Protein 3W25 (pdb70)

Organism: Thermoanaerobacterium saccharolyticum (strain DSM 8691 / JW/SL-YS485) (NCBI:txid1094508)

Solvent-accessible surface area: 13196 Å² total; per-residue (Å²): 144,16,55,102,145,25,62,48,2,67,44,52,1,153,103,80,9,21,0,0,0,2,4,36,19,70,58,12,76,125,91,27,47,28,3,69,2,1,33,32,0,6,41,2,0,0,0,18,57,8,0,11,1,74,31,0,4,47,77,95,54,71,58,57,20,122,81,0,9,91,0,0,72,19,0,52,80,68,138,8,108,0,3,0,4,0,2,2,41,57,69,54,20,19,86,38,2,15,59,34,87,105,48,84,110,124,95,4,65,92,110,57,0,12,93,11,0,113,58,1,0,43,42,0,3,51,34,2,77,109,114,26,37,126,120,29,15,3,52,1,3,0,0,0,4,1,3,2,37,106,106,12,92,44,48,102,14,96,3,30,111,32,10,15,93,36,2,0,50,56,0,0,68,18,0,77,106,14,8,98,84,17,89,0,0,0,0,0,62,59,0,2,64,74,37,98,8,2,81,18,0,31,64,23,0,107,112,6,70,134,96,61,14,35,1,58,0,0,0,0,10,0,39,4,33,16,105,26,74,35,105,56,1,84,33,0,0,78,77,0,4,80,28,67,9,33,0,4,0,0,9,0,1,0,65,2,116,44,72,62,53,101,110,9,33,76,92,0,9,146,15,0,100,100,0,5,76,13,0,57,68,11,112,127,78,1,49,0,0,0,4,13,3,5,0,4,51,26,12,141,27,100,153,82,22,8,0,2,4,3,42,67,155,9,58,17,4,48,0,0,121,28,13,53

Nearest PDB structures (foldseek):
  3w26-assembly1_A  TM=1.003E+00  e=1.409E-66  Thermoanaerobacterium saccharolyticum JW/SL-YS485
  3w24-assembly1_A  TM=1.003E+00  e=3.511E-66  Thermoanaerobacterium saccharolyticum JW/SL-YS485
  3w29-assembly1_A  TM=1.003E+00  e=2.179E-65  Thermoanaerobacterium saccharolyticum JW/SL-YS485
  3wue-assembly1_A  TM=9.479E-01  e=5.536E-30  Streptomyces sp.
  3wug-assembly1_A  TM=9.469E-01  e=1.303E-29  Streptomyces sp.

Secondary structure (DSSP, 8-state):
---SSSPPHHHHTTTT--EEEEE-TTS--TT-HHHHHHHHH-SEEEESSTTSHHHH-SBTTB---HHHHHHHHHHHHTT-EEEEE-S--SSS--GGGGEETTEEEEEPPHHHHHHHHHHHHHHHHHHHHHHHGGG--EEEEEEEE--B-TTSSBP--HHHHHH-TTHHHHHHHHHHHH-TTSEEEEEESSTTS-SHHHHHHHHHHHHHHHTT----EEEE--EEETT--HHHHHHHHHHHHTTS-EEEEEEEEEE-TT--SHHHHHHHHHHHHHHHHHHHHTTTTEEEEEESSSSGGG-SSPSS---SSB-TTSPBPHHHHHH-

Radius of gyration: 19.36 Å; Cα contacts (8 Å, |Δi|>4): 645; chains: 1; bounding box: 46×51×49 Å

Foldseek 3Di:
DEDQPDAQAQVLQPVFAFEEAEDFLVQCDPPRVLNVLRLRHGQEYEHLQCQAQCNAQVDHPDGHCPSVVSVQVSNLVSNHAYAREALEELPSHHLVLQADVVHRVDGDAQVSSLVSSLVSLLCSLVVLCVVQNPSRRHQAHQLYEAQADPQLHGDPGSNCVRHNDCSVLSSQVSNCVNPVRHAYEHEYEPLLQQDNNLVSVLVVCLVSVVVVRRHAEYEYCAQEELPGDLVSNLVSLVSNCVSVHAYEHHAHWYWDVQDPDPVSLVSVLVVLLSNVVSSRVVSVRYHYYYHHGSECCPHPDDPDGGIDQAYPVRYGTSNSVSND

Sequence (324 aa):
TIQNDIPDLYSVFKDYFPIGVAVDPSRLNDADPHAQLTAKHFNMLVAENAMKPESLQPTEGNFTFDNADKIVDYAIAHNMKMRGHTLLWHNQVPDWFFQDPSDPSKPASRDLLLQRLRTHITTVLDHFKTKYGSQNPIIGWDVVNAVLDDNGNLRNSKWLQIIGPDYIEKAFEYAHEADPSMKLFINDYNIENNGVKTQAMYDLVKKLKNEGVPINGIGMQMHISINSNIDNIKASIEKLASLGVEIQVTELDMNMNGDVSNDALLKQARLYKQLFDLFKAEKQYITAVVFWGVSDDVSWLSKPNAPLLFDSKLQAKPAYWAIV

B-factor: mean 15.37, std 9.52, range [4.38, 52.14]

InterPro domains:
  IPR001000 Glycoside hydrolase family 10 domain [PF00331] (359-673)
  IPR001000 Glycoside hydrolase family 10 domain [PR00134] (430-442)
  IPR001000 Glycoside hydrolase family 10 domain [PR00134] (486-497)
  IPR001000 Glycoside hydrolase family 10 domain [PR00134] (530-541)
  IPR001000 Glycoside hydrolase family 10 domain [PR00134] (559-571)
  IPR001000 Glycoside hydrolase family 10 domain [PS51760] (351-674)
  IPR001000 Glycoside hydrolase family 10 domain [SM00633] (399-675)
  IPR001119 S-layer homology domain [PF00395] (1252-1293)
  IPR001119 S-layer homology domain [PF00395] (1312-1352)
  IPR001119 S-layer homology domain [PF00395] (1375-1419)
  IPR001119 S-layer homology domain [PS51272] (1248-1311)
  IPR001119 S-layer homology domain [PS51272] (1312-1370)
  IPR001119 S-layer homology domain [PS51272] (1373-1432)
  IPR003305 Carbohydrate-binding, CenC-like [PF02018] (38-175)
  IPR003305 Carbohydrate-binding, CenC-like [PF02018] (194-328)
  IPR008979 Galactose-binding-like domain superfamily [SSF49785] (36-190)
  IPR008979 Galactose-binding-like domain superfamily [SSF49785] (195-341)
  IPR010502 Carbohydrate-binding domain, family 9 [PF06452] (693-853)
  IPR010502 Carbohydrate-binding domain, family 9 [PF06452] (868-1043)
  IPR017853 Glycoside hydrolase superfamily [SSF51445] (353-674)

Structure (mmCIF, N/CA/C/O backbone):
data_3W25
#
_entry.id   3W25
#
_cell.length_a   77.112
_cell.length_b   118.607
_cell.length_c   45.362
_cell.angle_alpha   90.00
_cell.angle_beta   90.00
_cell.angle_gamma   90.00
#
_symmetry.space_group_name_H-M   'P 21 21 2'
#
loop_
_entity.id
_entity.type
_entity.pdbx_description
1 polymer 'Glycoside hydrolase family 10'
2 branched beta-D-xylopyranose-(1-4)-beta-D-xylopyranose
3 water water
#
loop_
_atom_site.group_PDB
_atom_site.id
_atom_site.type_symbol
_atom_site.label_atom_id
_atom_site.label_alt_id
_atom_site.label_comp_id
_atom_site.label_asym_id
_atom_site.label_entity_id
_atom_site.label_seq_id
_atom_site.pdbx_PDB_ins_code
_atom_site.Cartn_x
_atom_site.Cartn_y
_atom_site.Cartn_z
_atom_site.occupancy
_atom_site.B_iso_or_equiv
_atom_site.auth_seq_id
_atom_site.auth_comp_id
_atom_site.auth_asym_id
_atom_site.auth_atom_id
_atom_site.pdbx_PDB_model_num
ATOM 1 N N . THR A 1 1 ? -10.038 7.358 -6.298 1.00 28.25 1 THR A N 1
ATOM 2 C CA . THR A 1 1 ? -8.809 6.964 -7.054 1.00 27.76 1 THR A CA 1
ATOM 3 C C . THR A 1 1 ? -8.850 7.527 -8.476 1.00 25.74 1 THR A C 1
ATOM 4 O O . THR A 1 1 ? -9.916 7.571 -9.134 1.00 28.04 1 THR A O 1
ATOM 8 N N . ILE A 1 2 ? -7.691 7.833 -9.009 1.00 22.59 2 ILE A N 1
ATOM 9 C CA . ILE A 1 2 ? -7.706 8.447 -10.307 1.00 20.50 2 ILE A CA 1
ATOM 10 C C . ILE A 1 2 ? -7.573 7.520 -11.498 1.00 19.38 2 ILE A C 1
ATOM 11 O O . ILE A 1 2 ? -7.173 6.336 -11.332 1.00 20.23 2 ILE A O 1
ATOM 16 N N . GLN A 1 3 ? -7.887 8.037 -12.673 1.00 17.60 3 GLN A N 1
ATOM 17 C CA . GLN A 1 3 ? -7.713 7.295 -13.934 1.00 17.69 3 GLN A CA 1
ATOM 18 C C . GLN A 1 3 ? -6.291 7.496 -14.381 1.00 19.13 3 GLN A C 1
ATOM 19 O O . GLN A 1 3 ? -5.888 8.535 -14.861 1.00 19.01 3 GLN A O 1
ATOM 25 N N . ASN A 1 4 ? -5.493 6.437 -14.271 1.00 20.00 4 ASN A N 1
ATOM 26 C CA . ASN A 1 4 ? -4.094 6.562 -14.607 1.00 22.78 4 ASN A CA 1
ATOM 27 C C . ASN A 1 4 ? -3.713 6.494 -16.059 1.00 23.22 4 ASN A C 1
ATOM 28 O O . ASN A 1 4 ? -2.659 6.998 -16.423 1.00 23.13 4 ASN A O 1
ATOM 33 N N . ASP A 1 5 ? -4.554 5.911 -16.893 1.00 24.30 5 ASP A N 1
ATOM 34 C CA . ASP A 1 5 ? -4.171 5.741 -18.264 1.00 25.39 5 ASP A CA 1
ATOM 35 C C . ASP A 1 5 ? -4.759 6.687 -19.284 1.00 24.68 5 ASP A C 1
ATOM 36 O O . ASP A 1 5 ? -4.388 6.580 -20.464 1.00 25.70 5 ASP A O 1
ATOM 41 N N . ILE A 1 6 ? -5.623 7.635 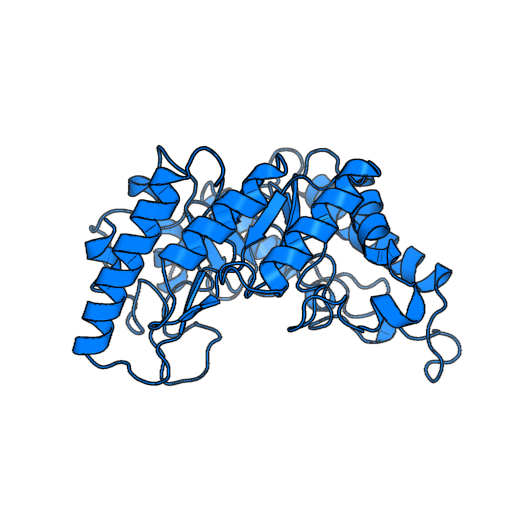-18.862 1.00 21.05 6 ILE A N 1
ATOM 42 C CA . ILE A 1 6 ? -6.149 8.632 -19.795 1.00 18.49 6 ILE A CA 1
ATOM 43 C C . ILE A 1 6 ? -5.019 9.649 -20.108 1.00 15.41 6 ILE A C 1
ATOM 44 O O . ILE A 1 6 ? -4.031 9.698 -19.365 1.00 18.04 6 ILE A O 1
ATOM 49 N N . PRO A 1 7 ? -5.124 10.390 -21.181 1.00 15.19 7 PRO A N 1
ATOM 50 C CA . PRO A 1 7 ? -4.081 11.352 -21.510 1.00 15.34 7 PRO A CA 1
ATOM 51 C C . PRO A 1 7 ? -3.744 12.402 -20.404 1.00 15.94 7 PRO A C 1
ATOM 52 O O . PRO A 1 7 ? -4.636 12.911 -19.695 1.00 15.39 7 PRO A O 1
ATOM 56 N N . ASP A 1 8 ? -2.481 12.730 -20.307 1.00 14.33 8 ASP A N 1
ATOM 57 C CA . ASP A 1 8 ? -2.027 13.803 -19.362 1.00 13.80 8 ASP A CA 1
ATOM 58 C C . ASP A 1 8 ? -2.480 15.090 -19.998 1.00 13.25 8 ASP A C 1
ATOM 59 O O . ASP A 1 8 ? -2.146 15.453 -21.104 1.00 14.03 8 ASP A O 1
ATOM 64 N N . LEU A 1 9 ? -3.313 15.832 -19.231 1.00 12.71 9 LEU A N 1
ATOM 65 C CA . LEU A 1 9 ? -3.887 17.019 -19.842 1.00 12.73 9 LEU A CA 1
ATOM 66 C C . LEU A 1 9 ? -2.914 17.957 -20.471 1.00 11.97 9 LEU A C 1
ATOM 67 O O . LEU A 1 9 ? -3.134 18.402 -21.570 1.00 11.62 9 LEU A O 1
ATOM 72 N N . TYR A 1 10 ? -1.857 18.321 -19.734 1.00 12.04 10 TYR A N 1
ATOM 73 C CA . TYR A 1 10 ? -0.944 19.318 -20.294 1.00 12.49 10 TYR A CA 1
ATOM 74 C C . TYR A 1 10 ? -0.278 18.921 -21.613 1.00 12.87 10 TYR A C 1
ATOM 75 O O . TYR A 1 10 ? 0.052 19.768 -22.432 1.00 12.94 10 TYR A O 1
ATOM 84 N N . SER A 1 11 ? -0.117 17.585 -21.753 1.00 14.61 11 SER A N 1
ATOM 85 C CA . SER A 1 11 ? 0.549 17.053 -22.973 1.00 15.16 11 SER A CA 1
ATOM 86 C C . SER A 1 11 ? -0.212 17.370 -24.237 1.00 14.95 11 SER A C 1
ATOM 87 O O . SER A 1 11 ? 0.393 17.551 -25.305 1.00 16.92 11 SER A O 1
ATOM 90 N N . VAL A 1 12 ? -1.509 17.540 -24.150 1.00 14.60 12 VAL A N 1
ATOM 91 C CA . VAL A 1 12 ? -2.371 17.872 -25.288 1.00 16.35 12 VAL A CA 1
ATOM 92 C C . VAL A 1 12 ? -2.052 19.278 -25.773 1.00 15.61 12 VAL A C 1
ATOM 93 O O . VAL A 1 12 ? -2.234 19.653 -26.916 1.00 15.53 12 VAL A O 1
ATOM 97 N N . PHE A 1 13 ? -1.498 20.105 -24.874 1.00 13.58 13 PHE A N 1
ATOM 98 C CA . PHE A 1 13 ? -1.213 21.490 -25.195 1.00 12.99 13 PHE A CA 1
ATOM 99 C C . PHE A 1 13 ? 0.237 21.852 -25.251 1.00 14.41 13 PHE A C 1
ATOM 100 O O . PHE A 1 13 ? 0.628 22.987 -25.263 1.00 14.47 13 PHE A O 1
ATOM 108 N N . LYS A 1 14 ? 1.075 20.842 -25.400 1.00 14.58 14 LYS A N 1
ATOM 109 C CA . LYS A 1 14 ? 2.497 21.081 -25.473 1.00 17.41 14 LYS A CA 1
ATOM 110 C C . LYS A 1 14 ? 2.939 22.059 -26.574 1.00 16.94 14 LYS A C 1
ATOM 111 O O . LYS A 1 14 ? 3.929 22.824 -26.336 1.00 19.91 14 LYS A O 1
ATOM 117 N N . ASP A 1 15 ? 2.243 22.107 -27.707 1.00 17.29 15 ASP A N 1
ATOM 118 C CA . ASP A 1 15 ? 2.652 23.059 -28.727 1.00 19.14 15 ASP A CA 1
ATOM 119 C C . ASP A 1 15 ? 1.978 24.412 -28.605 1.00 17.44 15 ASP A C 1
ATOM 120 O O . ASP A 1 15 ? 2.028 25.246 -29.480 1.00 18.32 15 ASP A O 1
ATOM 125 N N . TYR A 1 16 ? 1.343 24.647 -27.446 1.00 15.22 16 TYR A N 1
ATOM 126 C CA . TYR A 1 16 ? 0.640 25.895 -27.231 1.00 14.18 16 TYR A CA 1
ATOM 127 C C . TYR A 1 16 ? 1.102 26.638 -25.975 1.00 13.55 16 TYR A C 1
ATOM 128 O O . TYR A 1 16 ? 1.610 27.750 -26.076 1.00 13.25 16 TYR A O 1
ATOM 137 N N . PHE A 1 17 ? 0.958 26.014 -24.827 1.00 11.34 17 PHE A N 1
ATOM 138 C CA . PHE A 1 17 ? 1.327 26.660 -23.571 1.00 11.21 17 PHE A CA 1
ATOM 139 C C . PHE A 1 17 ? 1.254 25.693 -22.452 1.00 10.25 17 PHE A C 1
ATOM 140 O O . PHE A 1 17 ? 0.568 24.656 -22.565 1.00 11.35 17 PHE A O 1
ATOM 148 N N . PRO A 1 18 ? 1.933 25.936 -21.330 1.00 10.37 18 PRO A N 1
ATOM 149 C CA . PRO A 1 18 ? 1.817 25.060 -20.163 1.00 10.66 18 PRO A CA 1
ATOM 150 C C . PRO A 1 18 ? 0.374 25.146 -19.574 1.00 9.60 18 PRO A C 1
ATOM 151 O O . PRO A 1 18 ? -0.346 26.160 -19.746 1.00 10.08 18 PRO A O 1
ATOM 155 N N . ILE A 1 19 ? -0.001 24.042 -18.959 1.00 9.30 19 ILE A N 1
ATOM 156 C CA . ILE A 1 19 ? -1.331 23.948 -18.292 1.00 9.25 19 ILE A CA 1
ATOM 157 C C . ILE A 1 19 ? -1.028 23.678 -16.834 1.00 9.48 19 ILE A C 1
ATOM 158 O O . ILE A 1 19 ? -0.399 22.735 -16.427 1.00 10.45 19 ILE A O 1
ATOM 163 N N . GLY A 1 20 ? -1.498 24.629 -15.995 1.00 8.35 20 GLY A N 1
ATOM 164 C CA . GLY A 1 20 ? -1.223 24.595 -14.573 1.00 8.29 20 GLY A CA 1
ATOM 165 C C . GLY A 1 20 ? -2.424 24.466 -13.663 1.00 7.48 20 GLY A C 1
ATOM 166 O O . GLY A 1 20 ? -3.581 24.490 -14.132 1.00 7.93 20 GLY A O 1
ATOM 167 N N . VAL A 1 21 ? -2.170 24.354 -12.390 1.00 8.00 21 VAL A N 1
ATOM 168 C CA . VAL A 1 21 ? -3.251 24.194 -11.410 1.00 7.84 21 VAL A CA 1
ATOM 169 C C . VAL A 1 21 ? -2.788 24.851 -10.093 1.00 7.53 21 VAL A C 1
ATOM 170 O O . VAL A 1 21 ? -1.626 24.798 -9.687 1.00 8.17 21 VAL A O 1
ATOM 174 N N . ALA A 1 22 ? -3.794 25.405 -9.393 1.00 8.10 22 ALA A N 1
ATOM 175 C CA . ALA A 1 22 ? -3.622 25.969 -8.038 1.00 7.37 22 ALA A CA 1
ATOM 176 C C . ALA A 1 22 ? -3.776 24.919 -7.034 1.00 7.95 22 ALA A C 1
ATOM 177 O O . ALA A 1 22 ? -4.765 24.137 -7.081 1.00 9.30 22 ALA A O 1
ATOM 179 N N . VAL A 1 23 ? -2.844 24.814 -6.080 1.00 7.64 23 VAL A N 1
ATOM 180 C CA . VAL A 1 23 ? -2.868 23.745 -5.078 1.00 8.44 23 VAL A CA 1
ATOM 181 C C . VAL A 1 23 ? -2.743 24.235 -3.653 1.00 8.48 23 VAL A C 1
ATOM 182 O O . VAL A 1 23 ? -2.280 25.368 -3.355 1.00 9.08 23 VAL A O 1
ATOM 186 N N . ASP A 1 24 ? -3.101 23.321 -2.749 1.00 8.91 24 ASP A N 1
ATOM 187 C CA . ASP A 1 24 ? -3.073 23.485 -1.288 1.00 9.32 24 ASP A CA 1
ATOM 188 C C . ASP A 1 24 ? -1.874 22.623 -0.834 1.00 10.26 24 ASP A C 1
ATOM 189 O O . ASP A 1 24 ? -1.706 21.456 -1.310 1.00 11.73 24 ASP A O 1
ATOM 194 N N . PRO A 1 25 ? -1.015 23.125 0.067 1.00 10.82 25 PRO A N 1
ATOM 195 C CA . PRO A 1 25 ? 0.153 22.368 0.530 1.00 12.13 25 PRO A CA 1
ATOM 196 C C . PRO A 1 25 ? -0.184 21.074 1.208 1.00 12.82 25 PRO A C 1
ATOM 197 O O . PRO A 1 25 ? 0.688 20.249 1.339 1.00 15.44 25 PRO A O 1
ATOM 201 N N . SER A 1 26 ? -1.392 20.886 1.665 1.00 13.04 26 SER A N 1
ATOM 202 C CA . SER A 1 26 ? -1.769 19.620 2.355 1.00 14.20 26 SER A CA 1
ATOM 203 C C . SER A 1 26 ? -2.183 18.536 1.346 1.00 14.93 26 SER A C 1
ATOM 204 O O . SER A 1 26 ? -2.526 17.421 1.789 1.00 16.00 26 SER A O 1
ATOM 207 N N . ARG A 1 27 ? -2.135 18.799 0.041 1.00 12.33 27 ARG A N 1
ATOM 208 C CA . ARG A 1 27 ? -2.565 17.852 -0.985 1.00 12.50 27 ARG A CA 1
ATOM 209 C C . ARG A 1 27 ? -1.448 17.512 -1.910 1.00 13.02 27 ARG A C 1
ATOM 210 O O . ARG A 1 27 ? -1.579 17.417 -3.127 1.00 13.26 27 ARG A O 1
ATOM 218 N N . LEU A 1 28 ? -0.265 17.303 -1.336 1.00 14.83 28 LEU A N 1
ATOM 219 C CA . LEU A 1 28 ? 0.948 17.017 -2.122 1.00 16.53 28 LEU A CA 1
ATOM 220 C C . LEU A 1 28 ? 1.667 15.690 -1.827 1.00 17.88 28 LEU A C 1
ATOM 221 O O . LEU A 1 28 ? 2.682 15.408 -2.442 1.00 18.49 28 LEU A O 1
ATOM 226 N N . ASN A 1 29 ? 1.139 14.925 -0.911 1.00 19.51 29 ASN A N 1
ATOM 227 C CA . ASN A 1 29 ? 1.710 13.626 -0.504 1.00 22.27 29 ASN A CA 1
ATOM 228 C C . ASN A 1 29 ? 1.551 12.651 -1.668 1.00 23.10 29 ASN A C 1
ATOM 229 O O . ASN A 1 29 ? 0.499 12.584 -2.266 1.00 21.15 29 ASN A O 1
ATOM 234 N N . ASP A 1 30 ? 2.560 11.793 -1.895 1.00 25.74 30 ASP A N 1
ATOM 235 C CA . ASP A 1 30 ? 2.499 10.816 -3.000 1.00 27.28 30 ASP A CA 1
ATOM 236 C C . ASP A 1 30 ? 1.314 9.885 -3.031 1.00 25.72 30 ASP A C 1
ATOM 237 O O . ASP A 1 30 ? 0.859 9.508 -4.124 1.00 26.16 30 ASP A O 1
ATOM 242 N N . ALA A 1 31 ? 0.806 9.552 -1.860 1.00 25.41 31 ALA A N 1
ATOM 243 C CA . ALA A 1 31 ? -0.316 8.641 -1.733 1.00 25.57 31 ALA A CA 1
ATOM 244 C C . ALA A 1 31 ? -1.664 9.348 -1.829 1.00 24.93 31 ALA A C 1
ATOM 245 O O . ALA A 1 31 ? -2.741 8.733 -1.833 1.00 26.23 31 ALA A O 1
ATOM 247 N N . ASP A 1 32 ? -1.620 10.653 -1.886 1.00 21.36 32 ASP A N 1
ATOM 248 C CA . ASP A 1 32 ? -2.889 11.412 -1.911 1.00 19.60 32 ASP A CA 1
ATOM 249 C C . ASP A 1 32 ? -3.403 11.483 -3.379 1.00 17.06 32 ASP A C 1
ATOM 250 O O . ASP A 1 32 ? -2.679 11.899 -4.217 1.00 17.94 32 ASP A O 1
ATOM 255 N N . PRO A 1 33 ? -4.635 11.011 -3.680 1.00 18.50 33 PRO A N 1
ATOM 256 C CA . PRO A 1 33 ? -5.126 11.059 -5.049 1.00 17.96 33 PRO A CA 1
ATOM 257 C C . PRO A 1 33 ? -5.152 12.488 -5.645 1.00 14.91 33 PRO A C 1
ATOM 258 O O . PRO A 1 33 ? -5.023 12.638 -6.835 1.00 14.68 33 PRO A O 1
ATOM 262 N N . HIS A 1 34 ? -5.315 13.519 -4.811 1.00 14.18 34 HIS A N 1
ATOM 263 C CA . HIS A 1 34 ? -5.295 14.896 -5.370 1.00 13.25 34 HIS A CA 1
ATOM 264 C C . HIS A 1 34 ? -3.901 15.222 -5.883 1.00 11.67 34 HIS A C 1
ATOM 265 O O . HIS A 1 34 ? -3.771 15.819 -6.948 1.00 12.02 34 HIS A O 1
ATOM 272 N N . ALA A 1 35 ? -2.862 14.760 -5.164 1.00 12.12 35 ALA A N 1
ATOM 273 C CA . ALA A 1 35 ? -1.500 14.956 -5.606 1.00 13.36 35 ALA A CA 1
ATOM 274 C C . ALA A 1 35 ? -1.244 14.148 -6.879 1.00 12.97 35 ALA A C 1
ATOM 275 O O . ALA A 1 35 ? -0.549 14.563 -7.789 1.00 14.04 35 ALA A O 1
ATOM 277 N N . GLN A 1 36 ? -1.816 12.948 -6.945 1.00 13.56 36 GLN A N 1
ATOM 278 C CA . GLN A 1 36 ? -1.606 12.136 -8.142 1.00 13.98 36 GLN A CA 1
ATOM 279 C C . GLN A 1 36 ? -2.220 12.811 -9.363 1.00 12.89 36 GLN A C 1
ATOM 280 O O . GLN A 1 36 ? -1.639 12.818 -10.425 1.00 13.27 36 GLN A O 1
ATOM 286 N N . LEU A 1 37 ? -3.415 13.400 -9.196 1.00 13.88 37 LEU A N 1
ATOM 287 C CA . LEU A 1 37 ? -4.012 14.117 -10.284 1.00 13.01 37 LEU A CA 1
ATOM 288 C C . LEU A 1 37 ? -3.143 15.309 -10.728 1.00 11.73 37 LEU A C 1
ATOM 289 O O . 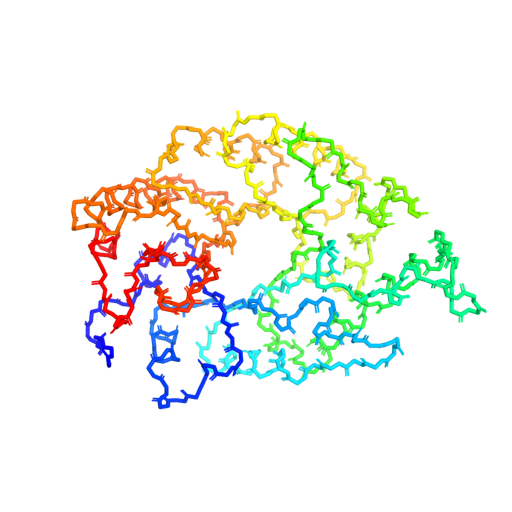LEU A 1 37 ? -2.995 15.612 -11.867 1.00 11.98 37 LEU A O 1
ATOM 294 N N . THR A 1 38 ? -2.610 15.984 -9.702 1.00 12.38 38 THR A N 1
ATOM 295 C CA . THR A 1 38 ? -1.772 17.174 -9.942 1.00 12.08 38 THR A CA 1
ATOM 296 C C . THR A 1 38 ? -0.551 16.857 -10.802 1.00 11.52 38 THR A C 1
ATOM 297 O O . THR A 1 38 ? -0.286 17.486 -11.788 1.00 12.50 38 THR A O 1
ATOM 301 N N . ALA A 1 39 ? 0.173 15.822 -10.379 1.00 12.06 39 ALA A N 1
ATOM 302 C CA . ALA A 1 39 ? 1.407 15.439 -11.085 1.00 12.46 39 ALA A CA 1
ATOM 303 C C . ALA A 1 39 ? 1.157 14.838 -12.452 1.00 12.36 39 ALA A C 1
ATOM 304 O O . ALA A 1 39 ? 1.920 15.044 -13.382 1.00 13.25 39 ALA A O 1
ATOM 306 N N . LYS A 1 40 ? -0.025 14.204 -12.592 1.00 13.05 40 LYS A N 1
ATOM 307 C CA . LYS A 1 40 ? -0.323 13.594 -13.885 1.00 12.98 40 LYS A CA 1
ATOM 308 C C . LYS A 1 40 ? -0.687 14.580 -14.962 1.00 12.72 40 LYS A C 1
ATOM 309 O O . LYS A 1 40 ? -0.191 14.552 -16.088 1.00 13.62 40 LYS A O 1
ATOM 315 N N . HIS A 1 41 ? -1.554 15.551 -14.592 1.00 11.47 41 HIS A N 1
ATOM 316 C CA . HIS A 1 41 ? -2.121 16.419 -15.590 1.00 11.41 41 HIS A CA 1
ATOM 317 C C . HIS A 1 41 ? -1.562 17.791 -15.852 1.00 10.12 41 HIS A C 1
ATOM 318 O O . HIS A 1 41 ? -1.876 18.388 -16.859 1.00 10.73 41 HIS A O 1
ATOM 325 N N . PHE A 1 42 ? -0.665 18.220 -14.948 1.00 10.32 42 PHE A N 1
ATOM 326 C CA . PHE A 1 42 ? -0.220 19.613 -14.998 1.00 10.28 42 PHE A CA 1
ATOM 327 C C . PHE A 1 42 ? 1.276 19.745 -15.066 1.00 9.78 42 PHE A C 1
ATOM 328 O O . PHE A 1 42 ? 1.957 18.991 -14.372 1.00 12.07 42 PHE A O 1
ATOM 336 N N . ASN A 1 43 ? 1.743 20.706 -15.831 1.00 9.96 43 ASN A N 1
ATOM 337 C CA . ASN A 1 43 ? 3.197 21.011 -15.866 1.00 9.69 43 ASN A CA 1
ATOM 338 C C . ASN A 1 43 ? 3.516 22.405 -15.348 1.00 11.08 43 ASN A C 1
ATOM 339 O O . ASN A 1 43 ? 4.611 22.932 -15.515 1.00 11.08 43 ASN A O 1
ATOM 344 N N . MET A 1 44 ? 2.561 22.968 -14.587 1.00 10.78 44 MET A N 1
ATOM 345 C CA . MET A 1 44 ? 2.709 24.317 -13.932 1.00 9.63 44 MET A CA 1
ATOM 346 C C . MET A 1 44 ? 1.862 24.279 -12.661 1.00 9.63 44 MET A C 1
ATOM 347 O O . MET A 1 44 ? 0.775 23.646 -12.632 1.00 9.36 44 MET A O 1
ATOM 352 N N . LEU A 1 45 ? 2.363 24.913 -11.595 1.00 9.69 45 LEU A N 1
ATOM 353 C CA . LEU A 1 45 ? 1.691 24.939 -10.319 1.00 9.93 45 LEU A CA 1
ATOM 354 C C . LEU A 1 45 ? 1.636 26.381 -9.804 1.00 8.90 45 LEU A C 1
ATOM 355 O O . LEU A 1 45 ? 2.482 27.212 -10.093 1.00 9.50 45 LEU A O 1
ATOM 360 N N . VAL A 1 46 ? 0.590 26.636 -9.047 1.00 8.75 46 VAL A N 1
ATOM 361 C CA . VAL A 1 46 ? 0.425 27.961 -8.340 1.00 7.94 46 VAL A CA 1
ATOM 362 C C . VAL A 1 46 ? -0.051 27.657 -6.954 1.00 7.83 46 VAL A C 1
ATOM 363 O O . VAL A 1 46 ? -0.750 26.663 -6.724 1.00 8.63 46 VAL A O 1
ATOM 367 N N . ALA A 1 47 ? 0.377 28.452 -5.963 1.00 7.53 47 ALA A N 1
ATOM 368 C CA . ALA A 1 47 ? -0.169 28.283 -4.628 1.00 7.31 47 ALA A CA 1
ATOM 369 C C . ALA A 1 47 ? -1.512 28.995 -4.586 1.00 7.22 47 ALA A C 1
ATOM 370 O O . ALA A 1 47 ? -1.637 30.186 -4.827 1.00 8.07 47 ALA A O 1
ATOM 372 N N . GLU A 1 48 ? -2.564 28.246 -4.225 1.00 6.95 48 GLU A N 1
ATOM 373 C CA . GLU A 1 48 ? -3.885 28.843 -4.103 1.00 6.89 48 GLU A CA 1
ATOM 374 C C . GLU A 1 48 ? -3.893 29.900 -3.001 1.00 7.05 48 GLU A C 1
ATOM 375 O O . GLU A 1 48 ? -4.602 30.907 -3.145 1.00 7.63 48 GLU A O 1
ATOM 381 N N . ASN A 1 49 ? -3.161 29.659 -1.919 1.00 6.53 49 ASN A N 1
ATOM 382 C CA . ASN A 1 49 ? -3.130 30.575 -0.777 1.00 6.33 49 ASN A CA 1
ATOM 383 C C . ASN A 1 49 ? -1.785 30.762 -0.124 1.00 7.07 49 ASN A C 1
ATOM 384 O O . ASN A 1 49 ? -1.572 31.800 0.491 1.00 7.08 49 ASN A O 1
ATOM 389 N N . ALA A 1 50 ? -0.835 29.829 -0.271 1.00 7.17 50 ALA A N 1
ATOM 390 C CA . ALA A 1 50 ? 0.362 29.867 0.548 1.00 6.66 50 ALA A CA 1
ATOM 391 C C . ALA A 1 50 ? 1.371 30.959 0.188 1.00 6.62 50 ALA A C 1
ATOM 392 O O . ALA A 1 50 ? 2.352 31.061 0.945 1.00 7.85 50 ALA A O 1
ATOM 394 N N . MET A 1 51 ? 1.192 31.689 -0.888 1.00 6.38 51 MET A N 1
ATOM 395 C CA . MET A 1 51 ? 2.103 32.779 -1.204 1.00 6.60 51 MET A CA 1
ATOM 396 C C . MET A 1 51 ? 1.402 34.158 -1.103 1.00 6.26 51 MET A C 1
ATOM 397 O O . MET A 1 51 ? 2.014 35.166 -1.543 1.00 7.06 51 MET A O 1
ATOM 402 N N . LYS A 1 52 ? 0.190 34.210 -0.564 1.00 5.92 52 LYS A N 1
ATOM 403 C CA . LYS A 1 52 ? -0.467 35.473 -0.306 1.00 6.05 52 LYS A CA 1
ATOM 404 C C . LYS A 1 52 ? 0.248 36.228 0.832 1.00 6.78 52 LYS A C 1
ATOM 405 O O . LYS A 1 52 ? 0.921 35.620 1.664 1.00 7.08 52 LYS A O 1
ATOM 411 N N . PRO A 1 53 ? -0.012 37.517 0.975 1.00 6.27 53 PRO A N 1
ATOM 412 C CA . PRO A 1 53 ? 0.759 38.267 2.006 1.00 7.19 53 PRO A CA 1
ATOM 413 C C . PRO A 1 53 ? 0.555 37.750 3.389 1.00 7.27 53 PRO A C 1
ATOM 414 O O . PRO A 1 53 ? 1.546 37.632 4.128 1.00 7.91 53 PRO A O 1
ATOM 418 N N . GLU A 1 54 ? -0.668 37.417 3.825 1.00 7.17 54 GLU A N 1
ATOM 419 C CA . GLU A 1 54 ? -0.892 36.924 5.188 1.00 8.71 54 GLU A CA 1
ATOM 420 C C . GLU A 1 54 ? -0.217 35.583 5.378 1.00 8.07 54 GLU A C 1
ATOM 421 O O . GLU A 1 54 ? 0.144 35.218 6.538 1.00 9.47 54 GLU A O 1
ATOM 427 N N . SER A 1 55 ? -0.063 34.826 4.310 1.00 7.36 55 SER A N 1
ATOM 428 C CA . SER A 1 55 ? 0.551 33.467 4.402 1.00 7.07 55 SER A CA 1
ATOM 429 C C . SER A 1 55 ? 2.043 33.535 4.442 1.00 7.69 55 SER A C 1
ATOM 430 O O . SER A 1 55 ? 2.681 32.560 4.833 1.00 9.62 55 SER A O 1
ATOM 433 N N . LEU A 1 56 ? 2.643 34.668 4.068 1.00 7.13 56 LEU A N 1
ATOM 434 C CA . LEU A 1 56 ? 4.100 34.817 4.054 1.00 7.02 56 LEU A CA 1
ATOM 435 C C . LEU A 1 56 ? 4.603 35.724 5.152 1.00 7.47 56 LEU A C 1
ATOM 436 O O . LEU A 1 56 ? 5.784 35.549 5.587 1.00 7.95 56 LEU A O 1
ATOM 441 N N . GLN A 1 57 ? 3.868 36.732 5.600 1.00 7.74 57 GLN A N 1
ATOM 442 C CA . GLN A 1 57 ? 4.386 37.638 6.674 1.00 7.23 57 GLN A CA 1
ATOM 443 C C . GLN A 1 57 ? 3.214 37.978 7.573 1.00 7.20 57 GLN A C 1
ATOM 444 O O . GLN A 1 57 ? 2.711 39.134 7.596 1.00 7.28 57 GLN A O 1
ATOM 450 N N . PRO A 1 58 ? 2.771 37.040 8.397 1.00 7.11 58 PRO A N 1
ATOM 451 C CA . PRO A 1 58 ? 1.609 37.267 9.235 1.00 8.09 58 PRO A CA 1
ATOM 452 C C . PRO A 1 58 ? 1.727 38.366 10.219 1.00 8.36 58 PRO A C 1
ATOM 453 O O . PRO A 1 58 ? 0.743 39.055 10.538 1.00 8.76 58 PRO A O 1
ATOM 457 N N . THR A 1 59 ? 2.934 38.577 10.783 1.00 7.33 59 THR A N 1
ATOM 458 C CA . THR A 1 59 ? 3.194 39.723 11.677 1.00 8.07 59 THR A CA 1
ATOM 459 C C . THR A 1 59 ? 4.483 40.320 11.152 1.00 7.35 59 THR A C 1
ATOM 460 O O . THR A 1 59 ? 5.281 39.627 10.455 1.00 7.81 59 THR A O 1
ATOM 464 N N . GLU A 1 60 ? 4.769 41.582 11.458 1.00 8.18 60 GLU A N 1
ATOM 465 C CA . GLU A 1 60 ? 5.864 42.265 10.783 1.00 8.04 60 GLU A CA 1
ATOM 466 C C . GLU A 1 60 ? 7.228 41.673 11.107 1.00 7.98 60 GLU A C 1
ATOM 467 O O . GLU A 1 60 ? 7.646 41.589 12.291 1.00 8.72 60 GLU A O 1
ATOM 473 N N . GLY A 1 61 ? 7.943 41.299 10.053 1.00 7.73 61 GLY A N 1
ATOM 474 C CA . GLY A 1 61 ? 9.289 40.675 10.179 1.00 8.38 61 GLY A CA 1
ATOM 475 C C . GLY A 1 61 ? 9.239 39.218 10.406 1.00 8.01 61 GLY A C 1
ATOM 476 O O . GLY A 1 61 ? 10.327 38.586 10.395 1.00 10.27 61 GLY A O 1
ATOM 477 N N . ASN A 1 62 ? 8.085 38.623 10.627 1.00 8.28 62 ASN A N 1
ATOM 478 C CA . ASN A 1 62 ? 7.948 37.193 10.914 1.00 8.61 62 ASN A CA 1
ATOM 479 C C . ASN A 1 62 ? 7.451 36.497 9.674 1.00 8.63 62 ASN A C 1
ATOM 480 O O . ASN A 1 62 ? 6.228 36.462 9.394 1.00 9.93 62 ASN A O 1
ATOM 485 N N . PHE A 1 63 ? 8.403 35.999 8.898 1.00 7.93 63 PHE A N 1
ATOM 486 C CA . PHE A 1 63 ? 8.064 35.385 7.590 1.00 8.57 63 PHE A CA 1
ATOM 487 C C . PHE A 1 63 ? 7.870 33.922 7.779 1.00 9.17 63 PHE A C 1
ATOM 488 O O . PHE A 1 63 ? 8.717 33.211 8.427 1.00 10.88 63 PHE A O 1
ATOM 496 N N . THR A 1 64 ? 6.869 33.388 7.119 1.00 8.33 64 THR A N 1
ATOM 497 C CA . THR A 1 64 ? 6.434 31.982 7.208 1.00 8.86 64 THR A CA 1
ATOM 498 C C . THR A 1 64 ? 6.397 31.358 5.815 1.00 8.71 64 THR A C 1
ATOM 499 O O . THR A 1 64 ? 5.330 31.249 5.195 1.00 9.15 64 THR A O 1
ATOM 503 N N . PHE A 1 65 ? 7.519 30.887 5.332 1.00 8.93 65 PHE A N 1
ATOM 504 C CA . PHE A 1 65 ? 7.680 30.323 3.998 1.00 9.52 65 PHE A CA 1
ATOM 505 C C . PHE A 1 65 ? 7.540 28.817 3.941 1.00 9.15 65 PHE A C 1
ATOM 506 O O . PHE A 1 65 ? 7.606 28.293 2.812 1.00 9.84 65 PHE A O 1
ATOM 514 N N . ASP A 1 66 ? 7.274 28.147 5.046 1.00 9.38 66 ASP A N 1
ATOM 515 C CA . ASP A 1 66 ? 7.290 26.663 4.949 1.00 10.82 66 ASP A CA 1
ATOM 516 C C . ASP A 1 66 ? 6.286 26.130 3.968 1.00 9.39 66 ASP A C 1
ATOM 517 O O . ASP A 1 66 ? 6.645 25.241 3.127 1.00 10.26 66 ASP A O 1
ATOM 522 N N . ASN A 1 67 ? 5.025 26.587 4.000 1.00 9.03 67 ASN A N 1
ATOM 523 C CA . ASN A 1 67 ? 4.052 26.002 3.103 1.00 9.02 67 ASN A CA 1
ATOM 524 C C . ASN A 1 67 ? 4.365 26.360 1.637 1.00 9.36 67 ASN A C 1
ATOM 525 O O . ASN A 1 67 ? 4.227 25.494 0.715 1.00 9.93 67 ASN A O 1
ATOM 530 N N . ALA A 1 68 ? 4.751 27.585 1.352 1.00 9.21 68 ALA A N 1
ATOM 531 C CA . ALA A 1 68 ? 5.137 27.989 0.032 1.00 9.05 68 ALA A CA 1
ATOM 532 C C . ALA A 1 68 ? 6.295 27.109 -0.479 1.00 9.25 68 ALA A C 1
ATOM 533 O O . ALA A 1 68 ? 6.277 26.661 -1.632 1.00 9.46 68 ALA A O 1
ATOM 535 N N . ASP A 1 69 ? 7.299 26.893 0.397 1.00 9.39 69 ASP A N 1
ATOM 536 C CA . ASP A 1 69 ? 8.472 26.095 0.012 1.00 10.24 69 ASP A CA 1
ATOM 537 C C . ASP A 1 69 ? 8.044 24.608 -0.220 1.00 9.35 69 ASP A C 1
ATOM 538 O O . ASP A 1 69 ? 8.644 24.002 -1.114 1.00 11.10 69 ASP A O 1
ATOM 543 N N . LYS A 1 70 ? 7.075 24.119 0.515 1.00 10.26 70 LYS A N 1
ATOM 544 C CA . LYS A 1 70 ? 6.638 22.729 0.277 1.00 10.76 70 LYS A CA 1
ATOM 545 C C . LYS A 1 70 ? 6.099 22.649 -1.163 1.00 11.30 70 LYS A C 1
ATOM 546 O O . LYS A 1 70 ? 6.347 21.655 -1.905 1.00 12.02 70 LYS A O 1
ATOM 552 N N . ILE A 1 71 ? 5.322 23.673 -1.603 1.00 10.45 71 ILE A N 1
ATOM 553 C CA . ILE A 1 71 ? 4.775 23.659 -2.961 1.00 9.74 71 ILE A CA 1
ATOM 554 C C . ILE A 1 71 ? 5.893 23.807 -3.947 1.00 9.79 71 ILE A C 1
ATOM 555 O O . ILE A 1 71 ? 5.927 23.079 -5.003 1.00 10.95 71 ILE A O 1
ATOM 560 N N . VAL A 1 72 ? 6.873 24.718 -3.748 1.00 9.38 72 VAL A N 1
ATOM 561 C CA . VAL A 1 72 ? 7.999 24.871 -4.643 1.00 10.12 72 VAL A CA 1
ATOM 562 C C . VAL A 1 72 ? 8.794 23.527 -4.760 1.00 10.14 72 VAL A C 1
ATOM 563 O O . VAL A 1 72 ? 9.152 23.153 -5.879 1.00 10.86 72 VAL A O 1
ATOM 567 N N . ASP A 1 73 ? 9.032 22.872 -3.633 1.00 10.18 73 ASP A N 1
ATOM 568 C CA . ASP A 1 73 ? 9.796 21.584 -3.642 1.00 11.40 73 ASP A CA 1
ATOM 569 C C . ASP A 1 73 ? 9.039 20.583 -4.504 1.00 12.77 73 ASP A C 1
ATOM 570 O O . ASP A 1 73 ? 9.695 19.801 -5.270 1.00 12.95 73 ASP A O 1
ATOM 575 N N . TYR A 1 74 ? 7.726 20.528 -4.384 1.00 12.99 74 TYR A N 1
ATOM 576 C CA . TYR A 1 74 ? 6.930 19.583 -5.173 1.00 11.74 74 TYR A CA 1
ATOM 577 C C . TYR A 1 74 ? 7.029 19.948 -6.644 1.00 12.04 74 TYR A C 1
ATOM 578 O O . TYR A 1 74 ? 7.232 19.062 -7.486 1.00 12.06 74 TYR A O 1
ATOM 587 N N . ALA A 1 75 ? 6.910 21.220 -7.019 1.00 11.34 75 ALA A N 1
ATOM 588 C CA . ALA A 1 75 ? 7.037 21.613 -8.378 1.00 11.51 75 ALA A CA 1
ATOM 589 C C . ALA A 1 75 ? 8.406 21.171 -8.923 1.00 11.24 75 ALA A C 1
ATOM 590 O O . ALA A 1 75 ? 8.507 20.721 -10.082 1.00 12.30 75 ALA A O 1
ATOM 592 N N . ILE A 1 76 ? 9.473 21.398 -8.170 1.00 12.42 76 ILE A N 1
ATOM 593 C CA . ILE A 1 76 ? 10.833 21.014 -8.657 1.00 13.11 76 ILE A CA 1
ATOM 594 C C . ILE A 1 76 ? 10.845 19.495 -8.852 1.00 13.39 76 ILE A C 1
ATOM 595 O O . ILE A 1 76 ? 11.311 19.041 -9.942 1.00 13.77 76 ILE A O 1
ATOM 600 N N . ALA A 1 77 ? 10.337 18.748 -7.904 1.00 13.45 77 ALA A N 1
ATOM 601 C CA . ALA A 1 77 ? 10.328 17.241 -8.006 1.00 14.37 77 ALA A CA 1
ATOM 602 C C . ALA A 1 77 ? 9.568 16.782 -9.224 1.00 15.48 77 ALA A C 1
ATOM 603 O O . ALA A 1 77 ? 9.893 15.689 -9.778 1.00 17.60 77 ALA A O 1
ATOM 605 N N . HIS A 1 78 ? 8.547 17.498 -9.668 1.00 14.29 78 HIS A N 1
ATOM 606 C CA . HIS A 1 78 ? 7.732 17.104 -10.814 1.00 13.81 78 HIS A CA 1
ATOM 607 C C . HIS A 1 78 ? 7.982 17.821 -12.058 1.00 12.58 78 HIS A C 1
ATOM 608 O O . HIS A 1 78 ? 7.180 17.775 -12.983 1.00 13.84 78 HIS A O 1
ATOM 615 N N . ASN A 1 79 ? 9.082 18.542 -12.144 1.00 13.20 79 ASN A N 1
ATOM 616 C CA . ASN A 1 79 ? 9.475 19.282 -13.317 1.00 14.24 79 ASN A CA 1
ATOM 617 C C . ASN A 1 79 ? 8.361 20.244 -13.794 1.00 14.65 79 ASN A C 1
ATOM 618 O O . ASN A 1 79 ? 8.048 20.387 -14.947 1.00 14.58 79 ASN A O 1
ATOM 623 N N . MET A 1 80 ? 7.835 20.986 -12.828 1.00 12.63 80 MET A N 1
ATOM 624 C CA . MET A 1 80 ? 6.764 21.964 -13.130 1.00 12.55 80 MET A CA 1
ATOM 625 C C . MET A 1 80 ? 7.281 23.377 -13.007 1.00 11.59 80 MET A C 1
ATOM 626 O O . MET A 1 80 ? 8.068 23.641 -12.114 1.00 12.92 80 MET A O 1
ATOM 631 N N . LYS A 1 81 ? 6.846 24.243 -13.874 1.00 11.12 81 LYS A N 1
ATOM 632 C CA . LYS A 1 81 ? 7.079 25.676 -13.678 1.00 11.93 81 LYS A CA 1
ATOM 633 C C . LYS A 1 81 ? 6.008 26.182 -12.647 1.00 9.78 81 LYS A C 1
ATOM 634 O O . LYS A 1 81 ? 5.030 25.484 -12.316 1.00 10.40 81 LYS A O 1
ATOM 640 N N . MET A 1 82 ? 6.213 27.385 -12.144 1.00 9.69 82 MET A N 1
ATOM 641 C CA . MET A 1 82 ? 5.240 28.002 -11.211 1.00 8.86 82 MET A CA 1
ATOM 642 C C . MET A 1 82 ? 4.950 29.452 -11.534 1.00 8.36 82 MET A C 1
ATOM 643 O O . MET A 1 82 ? 5.706 30.167 -12.167 1.00 9.60 82 MET A O 1
ATOM 648 N N . ARG A 1 83 ? 3.755 29.860 -11.079 1.00 8.07 83 ARG A N 1
ATOM 649 C CA . ARG A 1 83 ? 3.457 31.316 -10.988 1.00 7.15 83 ARG A CA 1
ATOM 650 C C . ARG A 1 83 ? 3.415 31.654 -9.510 1.00 7.51 83 ARG A C 1
ATOM 651 O O . ARG A 1 83 ? 3.054 30.825 -8.697 1.00 8.22 83 ARG A O 1
ATOM 659 N N . GLY A 1 84 ? 3.883 32.870 -9.183 1.00 7.17 84 GLY A N 1
ATOM 660 C CA . GLY A 1 84 ? 3.811 33.396 -7.817 1.00 7.63 84 GLY A CA 1
ATOM 661 C C . GLY A 1 84 ? 2.533 34.225 -7.625 1.00 6.49 84 GLY A C 1
ATOM 662 O O . GLY A 1 84 ? 2.347 35.183 -8.327 1.00 7.43 84 GLY A O 1
ATOM 663 N N . HIS A 1 85 ? 1.699 33.813 -6.699 1.00 6.45 85 HIS A N 1
ATOM 664 C CA . HIS A 1 85 ? 0.415 34.527 -6.417 1.00 5.71 85 HIS A CA 1
ATOM 665 C C . HIS A 1 85 ? 0.391 34.781 -4.944 1.00 5.99 85 HIS A C 1
ATOM 666 O O . HIS A 1 85 ? 0.365 33.822 -4.168 1.00 6.67 85 HIS A O 1
ATOM 673 N N . THR A 1 86 ? 0.430 36.009 -4.419 1.00 5.95 86 THR A N 1
ATOM 674 C CA . THR A 1 86 ? 0.498 37.292 -5.143 1.00 6.18 86 THR A CA 1
ATOM 675 C C . THR A 1 86 ? 1.168 38.277 -4.142 1.00 6.01 86 THR A C 1
ATOM 676 O O . THR A 1 86 ? 1.026 38.141 -2.936 1.00 6.43 86 THR A O 1
ATOM 680 N N . LEU A 1 87 ? 1.826 39.294 -4.682 1.00 6.51 87 LEU A N 1
ATOM 681 C CA . LEU A 1 87 ? 2.559 40.207 -3.814 1.00 6.07 87 LEU A CA 1
ATOM 682 C C . LEU A 1 87 ? 1.693 41.265 -3.163 1.00 6.89 87 LEU A C 1
ATOM 683 O O . LEU A 1 87 ? 2.128 41.823 -2.120 1.00 8.34 87 LEU A O 1
ATOM 688 N N . LEU A 1 88 ? 0.534 41.593 -3.703 1.00 5.86 88 LEU A N 1
ATOM 689 C CA . LEU A 1 88 ? -0.316 42.665 -3.195 1.00 6.28 88 LEU A CA 1
ATOM 690 C C . LEU A 1 88 ? -1.743 42.374 -3.581 1.00 5.49 88 LEU A C 1
ATOM 691 O O . LEU A 1 88 ? -2.051 42.036 -4.713 1.00 6.74 88 LEU A O 1
ATOM 696 N N . TRP A 1 89 ? -2.651 42.495 -2.609 1.00 6.74 89 TRP A N 1
ATOM 697 C CA . TRP A 1 89 ? -4.092 42.277 -2.809 1.00 6.90 89 TRP A CA 1
ATOM 698 C C . TRP A 1 89 ? -4.763 43.011 -1.635 1.00 7.41 89 TRP A C 1
ATOM 699 O O . TRP A 1 89 ? -4.082 43.400 -0.681 1.00 7.85 89 TRP A O 1
ATOM 710 N N . HIS A 1 90 ? -6.099 43.145 -1.698 1.00 7.86 90 HIS A N 1
ATOM 711 C CA . HIS A 1 90 ? -6.872 43.778 -0.618 1.00 8.59 90 HIS A CA 1
ATOM 712 C C . HIS A 1 90 ? -7.467 42.732 0.292 1.00 8.39 90 HIS A C 1
ATOM 713 O O . HIS A 1 90 ? -8.086 43.117 1.324 1.00 10.18 90 HIS A O 1
ATOM 720 N N . ASN A 1 91 ? -7.362 41.464 -0.031 1.00 6.76 91 ASN A N 1
ATOM 721 C CA . ASN A 1 91 ? -7.773 40.405 0.880 1.00 7.06 91 ASN A CA 1
ATOM 722 C C . ASN A 1 91 ? -6.527 39.628 1.269 1.00 6.21 91 ASN A C 1
ATOM 723 O O . ASN A 1 91 ? -5.483 39.702 0.628 1.00 6.95 91 ASN A O 1
ATOM 728 N N . GLN A 1 92 ? -6.633 38.819 2.318 1.00 7.12 92 GLN A N 1
ATOM 729 C CA . GLN A 1 92 ? -5.560 37.974 2.820 1.00 7.02 92 GLN A CA 1
ATOM 730 C C . GLN A 1 92 ? -4.248 38.735 2.930 1.00 7.83 92 GLN A C 1
ATOM 731 O O . GLN A 1 92 ? -3.159 38.231 2.573 1.00 7.50 92 GLN A O 1
ATOM 737 N N . VAL A 1 93 ? -4.335 39.948 3.498 1.00 8.87 93 VAL A N 1
ATOM 738 C CA . VAL A 1 93 ? -3.225 40.804 3.760 1.00 7.47 93 VAL A CA 1
ATOM 739 C C . VAL A 1 93 ? -3.410 41.226 5.217 1.00 7.66 93 VAL A C 1
ATOM 740 O O . VAL A 1 93 ? -4.459 41.736 5.628 1.00 9.08 93 VAL A O 1
ATOM 744 N N . PRO A 1 94 ? -2.400 41.068 6.054 1.00 7.70 94 PRO A N 1
ATOM 745 C CA . PRO A 1 94 ? -2.580 41.419 7.478 1.00 8.38 94 PRO A CA 1
ATOM 746 C C . PRO A 1 94 ? -2.780 42.897 7.713 1.00 6.77 94 PRO A C 1
ATOM 747 O O . PRO A 1 94 ? -2.167 43.759 7.073 1.00 7.40 94 PRO A O 1
ATOM 751 N N . ASP A 1 95 ? -3.630 43.179 8.696 1.00 7.88 95 ASP A N 1
ATOM 752 C CA . ASP A 1 95 ? -3.918 44.565 9.085 1.00 7.69 95 ASP A CA 1
ATOM 753 C C . ASP A 1 95 ? -2.682 45.339 9.503 1.00 6.59 95 ASP A C 1
ATOM 754 O O . ASP A 1 95 ? -2.655 46.583 9.321 1.00 7.63 95 ASP A O 1
ATOM 759 N N . TRP A 1 96 ? -1.654 44.681 10.057 1.00 6.86 96 TRP A N 1
ATOM 760 C CA . TRP A 1 96 ? -0.490 45.441 10.522 1.00 6.95 96 TRP A CA 1
ATOM 761 C C . TRP A 1 96 ? 0.126 46.309 9.418 1.00 6.51 96 TRP A C 1
ATOM 762 O O . TRP A 1 96 ? 0.715 47.334 9.743 1.00 6.93 96 TRP A O 1
ATOM 773 N N . PHE A 1 97 ? 0.043 45.863 8.168 1.00 6.00 97 PHE A N 1
ATOM 774 C CA . PHE A 1 97 ? 0.627 46.667 7.097 1.00 6.25 97 PHE A CA 1
ATOM 775 C C . PHE A 1 97 ? 0.120 48.104 7.116 1.00 6.34 97 PHE A C 1
ATOM 776 O O . PHE A 1 97 ? 0.857 49.031 6.866 1.00 7.23 97 PHE A O 1
ATOM 784 N N . PHE A 1 98 ? -1.143 48.240 7.417 1.00 6.50 98 PHE A N 1
ATOM 785 C CA . PHE A 1 98 ? -1.839 49.531 7.241 1.00 7.12 98 PHE A CA 1
ATOM 786 C C . PHE A 1 98 ? -1.961 50.318 8.519 1.00 7.05 98 PHE A C 1
ATOM 787 O O . PHE A 1 98 ? -2.574 51.418 8.497 1.00 7.45 98 PHE A O 1
ATOM 795 N N . GLN A 1 99 ? -1.391 49.855 9.621 1.00 7.41 99 GLN A N 1
ATOM 796 C CA . GLN A 1 99 ? -1.477 50.533 10.935 1.00 7.96 99 GLN A CA 1
ATOM 797 C C . GLN A 1 99 ? -0.213 51.202 11.315 1.00 8.02 99 GLN A C 1
ATOM 798 O O . GLN A 1 99 ? 0.894 50.733 11.020 1.00 8.81 99 GLN A O 1
ATOM 804 N N . ASP A 1 100 ? -0.318 52.363 11.981 1.00 8.68 100 ASP A N 1
ATOM 805 C CA . ASP A 1 100 ? 0.880 53.007 12.531 1.00 9.33 100 ASP A CA 1
ATOM 806 C C . ASP A 1 100 ? 1.266 52.061 13.757 1.00 10.13 100 ASP A C 1
ATOM 807 O O . ASP A 1 100 ? 0.493 51.854 14.629 1.00 11.12 100 ASP A O 1
ATOM 812 N N . PRO A 1 101 ? 2.467 51.560 13.772 1.00 12.17 101 PRO A N 1
ATOM 813 C CA . PRO A 1 101 ? 2.774 50.639 14.882 1.00 13.80 101 PRO A CA 1
ATOM 814 C C . PRO A 1 101 ? 2.891 51.301 16.248 1.00 14.50 101 PRO A C 1
ATOM 815 O O . PRO A 1 101 ? 2.671 50.587 17.260 1.00 15.80 101 PRO A O 1
ATOM 819 N N . SER A 1 102 ? 3.104 52.622 16.295 1.00 14.05 102 SER A N 1
ATOM 820 C CA . SER A 1 102 ? 3.112 53.299 17.602 1.00 16.62 102 SER A CA 1
ATOM 821 C C . SER A 1 102 ? 1.728 53.727 18.012 1.00 16.76 102 SER A C 1
ATOM 822 O O . SER A 1 102 ? 1.523 54.095 19.194 1.00 21.32 102 SER A O 1
ATOM 825 N N . ASP A 1 103 ? 0.729 53.708 17.140 1.00 13.72 103 ASP A N 1
ATOM 826 C CA . ASP A 1 103 ? -0.613 54.041 17.478 1.00 12.71 103 ASP A CA 1
ATOM 827 C C . ASP A 1 103 ? -1.457 53.269 16.489 1.00 13.21 103 ASP A C 1
ATOM 828 O O . ASP A 1 103 ? -1.837 53.799 15.423 1.00 10.92 103 ASP A O 1
ATOM 833 N N . PRO A 1 104 ? -1.808 52.014 16.758 1.00 11.92 104 PRO A N 1
ATOM 834 C CA . PRO A 1 104 ? -2.587 51.191 15.844 1.00 12.35 104 PRO A CA 1
ATOM 835 C C . PRO A 1 104 ? -3.975 51.575 15.559 1.00 12.69 104 PRO A C 1
ATOM 836 O O . PRO A 1 104 ? -4.673 50.942 14.821 1.00 14.91 104 PRO A O 1
ATOM 840 N N . SER A 1 105 ? -4.415 52.652 16.193 1.00 11.39 105 SER A N 1
ATOM 841 C CA . SER A 1 105 ? -5.720 53.242 15.902 1.00 11.87 105 SER A CA 1
ATOM 842 C C . SER A 1 105 ? -5.594 54.217 14.679 1.00 11.90 105 SER A C 1
ATOM 843 O O . SER A 1 105 ? -6.633 54.672 14.188 1.00 14.16 105 SER A O 1
ATOM 846 N N . LYS A 1 106 ? -4.382 54.490 14.253 1.00 10.56 106 LYS A N 1
ATOM 847 C CA . LYS A 1 106 ? -4.125 55.426 13.165 1.00 10.49 106 LYS A CA 1
ATOM 848 C C . LYS A 1 106 ? -3.509 54.650 12.011 1.00 9.41 106 LYS A C 1
ATOM 849 O O . LYS A 1 106 ? -2.856 53.601 12.175 1.00 9.37 106 LYS A O 1
ATOM 855 N N . PRO A 1 107 ? -3.704 55.133 10.772 1.00 8.16 107 PRO A N 1
ATOM 856 C CA . PRO A 1 107 ? -3.106 54.466 9.588 1.00 7.49 107 PRO A CA 1
ATOM 857 C C . PRO A 1 107 ? -1.642 54.732 9.459 1.00 7.41 107 PRO A C 1
ATOM 858 O O . PRO A 1 107 ? -1.112 55.777 9.843 1.00 8.17 107 PRO A O 1
ATOM 862 N N . ALA A 1 108 ? -0.902 53.784 8.834 1.00 7.62 108 ALA A N 1
ATOM 863 C CA . ALA A 1 108 ? 0.445 54.022 8.421 1.00 6.53 108 ALA A CA 1
ATOM 864 C C . ALA A 1 108 ? 0.494 55.151 7.380 1.00 6.45 108 ALA A C 1
ATOM 865 O O . ALA A 1 108 ? -0.473 55.333 6.610 1.00 7.39 108 ALA A O 1
ATOM 867 N N . SER A 1 109 ? 1.596 55.859 7.329 1.00 7.14 109 SER A N 1
ATOM 868 C CA . SER A 1 109 ? 1.774 56.886 6.319 1.00 6.72 109 SER A CA 1
ATOM 869 C C . SER A 1 109 ? 2.048 56.257 4.939 1.00 7.53 109 SER A C 1
ATOM 870 O O . SER A 1 109 ? 2.377 55.073 4.795 1.00 7.69 109 SER A O 1
ATOM 873 N N . ARG A 1 110 ? 2.004 57.093 3.917 1.00 6.92 110 ARG A N 1
ATOM 874 C CA . ARG A 1 110 ? 2.393 56.688 2.573 1.00 6.69 110 ARG A CA 1
ATOM 875 C C . ARG A 1 110 ? 3.813 56.144 2.564 1.00 7.66 110 ARG A C 1
ATOM 876 O O . ARG A 1 110 ? 4.074 55.026 2.043 1.00 7.65 110 ARG A O 1
ATOM 884 N N . ASP A 1 111 ? 4.801 56.833 3.198 1.00 7.75 111 ASP A N 1
ATOM 885 C CA . ASP A 1 111 ? 6.171 56.348 3.177 1.00 8.79 111 ASP A CA 1
ATOM 886 C C . ASP A 1 111 ? 6.302 55.032 3.926 1.00 7.41 111 ASP A C 1
ATOM 887 O O . ASP A 1 111 ? 7.021 54.126 3.465 1.00 8.04 111 ASP A O 1
ATOM 892 N N . LEU A 1 112 ? 5.627 54.897 5.050 1.00 7.33 112 LEU A N 1
ATOM 893 C CA . LEU A 1 112 ? 5.767 53.639 5.802 1.00 7.10 112 LEU A CA 1
ATOM 894 C C . LEU A 1 112 ? 5.110 52.487 5.057 1.00 6.86 112 LEU A C 1
ATOM 895 O O . LEU A 1 112 ? 5.720 51.398 5.001 1.00 6.94 112 LEU A O 1
ATOM 900 N N . LEU A 1 113 ? 3.949 52.687 4.474 1.00 6.89 113 LEU A N 1
ATOM 901 C CA . LEU A 1 113 ? 3.301 51.591 3.741 1.00 6.72 113 LEU A CA 1
ATOM 902 C C . LEU A 1 113 ? 4.134 51.234 2.510 1.00 7.18 113 LEU A C 1
ATOM 903 O O . LEU A 1 113 ? 4.303 50.023 2.227 1.00 7.90 113 LEU A O 1
ATOM 908 N N . LEU A 1 114 ? 4.734 52.194 1.815 1.00 6.50 114 LEU A N 1
ATOM 909 C CA . LEU A 1 114 ? 5.605 51.879 0.680 1.00 7.16 114 LEU A CA 1
ATOM 910 C C . LEU A 1 114 ? 6.831 51.162 1.173 1.00 7.83 114 LEU A C 1
ATOM 911 O O . LEU A 1 114 ? 7.277 50.198 0.475 1.00 7.88 114 LEU A O 1
ATOM 916 N N . GLN A 1 115 ? 7.443 51.526 2.284 1.00 7.94 115 GLN A N 1
ATOM 917 C CA . GLN A 1 115 ? 8.603 50.808 2.760 1.00 7.67 115 GLN A CA 1
ATOM 918 C C . GLN A 1 115 ? 8.208 49.375 3.109 1.00 7.21 115 GLN A C 1
ATOM 919 O O . GLN A 1 115 ? 8.968 48.433 2.783 1.00 7.49 115 GLN A O 1
ATOM 925 N N . ARG A 1 116 ? 7.078 49.186 3.758 1.00 7.21 116 ARG A N 1
ATOM 926 C CA . ARG A 1 116 ? 6.624 47.819 4.075 1.00 7.86 116 ARG A CA 1
ATOM 927 C C . ARG A 1 116 ? 6.390 47.019 2.814 1.00 7.41 116 ARG A C 1
ATOM 928 O O . ARG A 1 116 ? 6.725 45.823 2.771 1.00 7.40 116 ARG A O 1
ATOM 936 N N . LEU A 1 117 ? 5.815 47.633 1.775 1.00 7.69 117 LEU A N 1
ATOM 937 C CA . LEU A 1 117 ? 5.578 46.945 0.527 1.00 7.13 117 LEU A CA 1
ATOM 938 C C . LEU A 1 117 ? 6.920 46.551 -0.102 1.00 7.43 117 LEU A C 1
ATOM 939 O O . LEU A 1 117 ? 7.074 45.419 -0.578 1.00 7.35 117 LEU A O 1
ATOM 944 N N . ARG A 1 118 ? 7.904 47.460 -0.116 1.00 6.34 118 ARG A N 1
ATOM 945 C CA . ARG A 1 118 ? 9.168 47.162 -0.685 1.00 7.08 118 ARG A CA 1
ATOM 946 C C . ARG A 1 118 ? 9.831 46.016 0.105 1.00 7.02 118 ARG A C 1
ATOM 947 O O . ARG A 1 118 ? 10.371 45.082 -0.504 1.00 7.76 118 ARG A O 1
ATOM 955 N N . THR A 1 119 ? 9.805 46.067 1.420 1.00 6.87 119 THR A N 1
ATOM 956 C CA . THR A 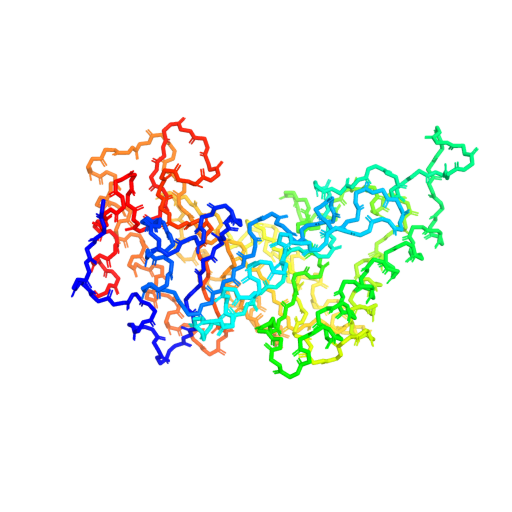1 119 ? 10.420 45.026 2.213 1.00 7.14 119 THR A CA 1
ATOM 957 C C . THR A 1 119 ? 9.730 43.692 1.965 1.00 6.48 119 THR A C 1
ATOM 958 O O . THR A 1 119 ? 10.402 42.654 1.837 1.00 7.35 119 THR A O 1
ATOM 962 N N . HIS A 1 120 ? 8.403 43.668 1.894 1.00 5.77 120 HIS A N 1
ATOM 963 C CA . HIS A 1 120 ? 7.703 42.389 1.649 1.00 6.55 120 HIS A CA 1
ATOM 964 C C . HIS A 1 120 ? 8.072 41.825 0.296 1.00 6.57 120 HIS A C 1
ATOM 965 O O . HIS A 1 120 ? 8.436 40.675 0.181 1.00 6.93 120 HIS A O 1
ATOM 972 N N . ILE A 1 121 ? 7.919 42.643 -0.752 1.00 6.45 121 ILE A N 1
ATOM 973 C CA . ILE A 1 121 ? 8.240 42.168 -2.112 1.00 6.29 121 ILE A CA 1
ATOM 974 C C . ILE A 1 121 ? 9.691 41.717 -2.186 1.00 7.68 121 ILE A C 1
ATOM 975 O O . ILE A 1 121 ? 9.982 40.637 -2.761 1.00 8.19 121 ILE A O 1
ATOM 980 N N . THR A 1 122 ? 10.626 42.518 -1.639 1.00 8.24 122 THR A N 1
ATOM 981 C CA . THR A 1 122 ? 12.020 42.179 -1.828 1.00 8.00 122 THR A CA 1
ATOM 982 C C . THR A 1 122 ? 12.339 40.919 -1.019 1.00 8.45 122 THR A C 1
ATOM 983 O O . THR A 1 122 ? 13.067 40.011 -1.518 1.00 8.17 122 THR A O 1
ATOM 987 N N . THR A 1 123 ? 11.787 40.742 0.163 1.00 7.69 123 THR A N 1
ATOM 988 C CA . THR A 1 123 ? 12.075 39.572 0.970 1.00 7.71 123 THR A CA 1
ATOM 989 C C . THR A 1 123 ? 11.490 38.364 0.288 1.00 7.69 123 THR A C 1
ATOM 990 O O . THR A 1 123 ? 12.097 37.270 0.261 1.00 8.25 123 THR A O 1
ATOM 994 N N . VAL A 1 124 ? 10.257 38.438 -0.236 1.00 6.59 124 VAL A N 1
ATOM 995 C CA . VAL A 1 124 ? 9.643 37.267 -0.886 1.00 7.29 124 VAL A CA 1
ATOM 996 C C . VAL A 1 124 ? 10.457 36.868 -2.114 1.00 7.06 124 VAL A C 1
ATOM 997 O O . VAL A 1 124 ? 10.800 35.655 -2.242 1.00 7.95 124 VAL A O 1
ATOM 1001 N N . LEU A 1 125 ? 10.795 37.793 -2.979 1.00 7.49 125 LEU A N 1
ATOM 1002 C CA . LEU A 1 125 ? 11.582 37.399 -4.151 1.00 8.30 125 LEU A CA 1
ATOM 1003 C C . LEU A 1 125 ? 12.986 36.975 -3.782 1.00 8.81 125 LEU A C 1
ATOM 1004 O O . LEU A 1 125 ? 13.475 35.980 -4.366 1.00 10.38 125 LEU A O 1
ATOM 1009 N N . ASP A 1 126 ? 13.632 37.621 -2.843 1.00 9.97 126 ASP A N 1
ATOM 1010 C CA . ASP A 1 126 ? 14.985 37.210 -2.460 1.00 9.27 126 ASP A CA 1
ATOM 1011 C C . ASP A 1 126 ? 14.907 35.860 -1.783 1.00 9.45 126 ASP A C 1
ATOM 1012 O O . ASP A 1 126 ? 15.898 35.068 -1.874 1.00 10.43 126 ASP A O 1
ATOM 1017 N N . HIS A 1 127 ? 13.860 35.491 -1.068 1.00 8.88 127 HIS A N 1
ATOM 1018 C CA . HIS A 1 127 ? 13.762 34.187 -0.435 1.00 9.04 127 HIS A CA 1
ATOM 1019 C C . HIS A 1 127 ? 13.831 33.126 -1.517 1.00 9.64 127 HIS A C 1
ATOM 1020 O O . HIS A 1 127 ? 14.611 32.127 -1.390 1.00 9.81 127 HIS A O 1
ATOM 1027 N N . PHE A 1 128 ? 13.019 33.216 -2.578 1.00 8.99 128 PHE A N 1
ATOM 1028 C CA . PHE A 1 128 ? 13.012 32.110 -3.578 1.00 9.37 128 PHE A CA 1
ATOM 1029 C C . PHE A 1 128 ? 14.305 32.124 -4.335 1.00 11.69 128 PHE A C 1
ATOM 1030 O O . PHE A 1 128 ? 14.832 31.029 -4.650 1.00 11.81 128 PHE A O 1
ATOM 1038 N N . LYS A 1 129 ? 14.830 33.254 -4.657 1.00 10.76 129 LYS A N 1
ATOM 1039 C CA . LYS A 1 129 ? 16.120 33.295 -5.395 1.00 12.77 129 LYS A CA 1
ATOM 1040 C C . LYS A 1 129 ? 17.247 32.745 -4.513 1.00 12.70 129 LYS A C 1
ATOM 1041 O O . LYS A 1 129 ? 18.075 31.877 -5.024 1.00 12.93 129 LYS A O 1
ATOM 1047 N N . THR A 1 130 ? 17.374 33.127 -3.242 1.00 11.58 130 THR A N 1
ATOM 1048 C CA . THR A 1 130 ? 18.494 32.610 -2.465 1.00 11.71 130 THR A CA 1
ATOM 1049 C C . THR A 1 130 ? 18.325 31.202 -2.049 1.00 13.94 130 THR A C 1
ATOM 1050 O O . THR A 1 130 ? 19.298 30.442 -1.982 1.00 15.46 130 THR A O 1
ATOM 1054 N N . LYS A 1 131 ? 17.135 30.714 -1.814 1.00 12.01 131 LYS A N 1
ATOM 1055 C CA . LYS A 1 131 ? 16.977 29.338 -1.391 1.00 12.60 131 LYS A CA 1
ATOM 1056 C C . LYS A 1 131 ? 17.074 28.376 -2.574 1.00 13.40 131 LYS A C 1
ATOM 1057 O O . LYS A 1 131 ? 17.713 27.313 -2.424 1.00 14.64 131 LYS A O 1
ATOM 1063 N N . TYR A 1 132 ? 16.534 28.736 -3.726 1.00 11.96 132 TYR A N 1
ATOM 1064 C CA . TYR A 1 132 ? 16.417 27.787 -4.857 1.00 12.59 132 TYR A CA 1
ATOM 1065 C C . TYR A 1 132 ? 17.324 28.125 -5.988 1.00 12.81 132 TYR A C 1
ATOM 1066 O O . TYR A 1 132 ? 17.590 27.266 -6.838 1.00 14.45 132 TYR A O 1
ATOM 1075 N N . GLY A 1 133 ? 17.789 29.356 -6.106 1.00 12.38 133 GLY A N 1
ATOM 1076 C CA . GLY A 1 133 ? 18.718 29.750 -7.186 1.00 14.30 133 GLY A CA 1
ATOM 1077 C C . GLY A 1 133 ? 18.199 29.429 -8.543 1.00 15.37 133 GLY A C 1
ATOM 1078 O O . GLY A 1 133 ? 17.036 29.720 -8.916 1.00 16.31 133 GLY A O 1
ATOM 1079 N N . SER A 1 134 ? 19.057 28.791 -9.342 1.00 16.94 134 SER A N 1
ATOM 1080 C CA . SER A 1 134 ? 18.673 28.482 -10.724 1.00 17.25 134 SER A CA 1
ATOM 1081 C C . SER A 1 134 ? 17.555 27.407 -10.772 1.00 16.18 134 SER A C 1
ATOM 1082 O O . SER A 1 134 ? 16.953 27.233 -11.860 1.00 18.85 134 SER A O 1
ATOM 1085 N N . GLN A 1 135 ? 17.297 26.687 -9.678 1.00 14.79 135 GLN A N 1
ATOM 1086 C CA . GLN A 1 135 ? 16.212 25.723 -9.682 1.00 14.93 135 GLN A CA 1
ATOM 1087 C C . GLN A 1 135 ? 14.833 26.384 -9.333 1.00 14.60 135 GLN A C 1
ATOM 1088 O O . GLN A 1 135 ? 13.813 25.690 -9.256 1.00 15.32 135 GLN A O 1
ATOM 1094 N N . ASN A 1 136 ? 14.830 27.663 -8.973 1.00 13.56 136 ASN A N 1
ATOM 1095 C CA . ASN A 1 136 ? 13.510 28.347 -8.683 1.00 11.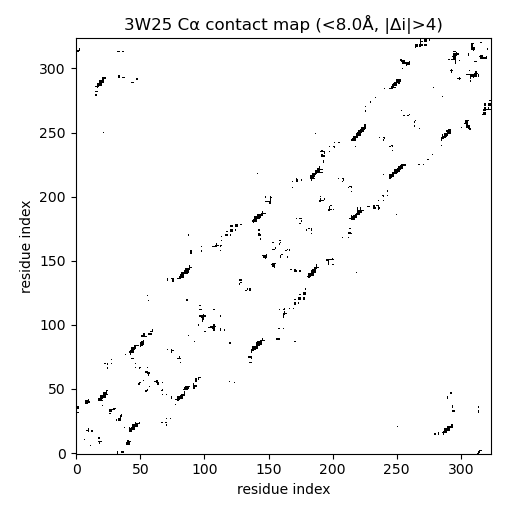81 136 ASN A CA 1
ATOM 1096 C C . ASN A 1 136 ? 12.597 28.111 -9.899 1.00 11.92 136 ASN A C 1
ATOM 1097 O O . ASN A 1 136 ? 12.824 28.581 -10.983 1.00 12.37 136 ASN A O 1
ATOM 1102 N N . PRO A 1 137 ? 11.420 27.449 -9.618 1.00 10.94 137 PRO A N 1
ATOM 1103 C CA . PRO A 1 137 ? 10.507 27.160 -10.716 1.00 11.04 137 PRO A CA 1
ATOM 1104 C C . PRO A 1 137 ? 9.594 28.327 -11.082 1.00 10.51 137 PRO A C 1
ATOM 1105 O O . PRO A 1 137 ? 8.925 28.284 -12.108 1.00 10.52 137 PRO A O 1
ATOM 1109 N N . ILE A 1 138 ? 9.555 29.342 -10.195 1.00 10.11 138 ILE A N 1
ATOM 1110 C CA . ILE A 1 138 ? 8.636 30.512 -10.428 1.00 10.18 138 ILE A CA 1
ATOM 1111 C C . ILE A 1 138 ? 9.060 31.328 -11.624 1.00 10.69 138 ILE A C 1
ATOM 1112 O O . ILE A 1 138 ? 10.249 31.794 -11.593 1.00 11.84 138 ILE A O 1
ATOM 1117 N N . ILE A 1 139 ? 8.241 31.482 -12.634 1.00 9.93 139 ILE A N 1
ATOM 1118 C CA . ILE A 1 139 ? 8.626 32.236 -13.815 1.00 11.83 139 ILE A CA 1
ATOM 1119 C C . ILE A 1 139 ? 8.149 33.675 -13.781 1.00 10.69 139 ILE A C 1
ATOM 1120 O O . ILE A 1 139 ? 8.550 34.524 -14.548 1.00 10.73 139 ILE A O 1
ATOM 1125 N N . GLY A 1 140 ? 7.211 33.935 -12.868 1.00 10.57 140 GLY A N 1
ATOM 1126 C CA . GLY A 1 140 ? 6.636 35.291 -12.813 1.00 10.88 140 GLY A CA 1
ATOM 1127 C C . GLY A 1 140 ? 5.687 35.371 -11.639 1.00 8.50 140 GLY A C 1
ATOM 1128 O O . GLY A 1 140 ? 5.347 34.369 -11.039 1.00 9.28 140 GLY A O 1
ATOM 1129 N N . TRP A 1 141 ? 5.356 36.615 -11.302 1.00 8.18 141 TRP A N 1
ATOM 1130 C CA . TRP A 1 141 ? 4.448 36.900 -10.162 1.00 6.84 141 TRP A CA 1
ATOM 1131 C C . TRP A 1 141 ? 3.311 37.784 -10.583 1.00 7.37 141 TRP A C 1
ATOM 1132 O O . TRP A 1 141 ? 3.447 38.710 -11.395 1.00 7.19 141 TRP A O 1
ATOM 1143 N N . ASP A 1 142 ? 2.164 37.557 -9.913 1.00 7.39 142 ASP A N 1
ATOM 1144 C CA . ASP A 1 142 ? 1.027 38.531 -9.900 1.00 6.63 142 ASP A CA 1
ATOM 1145 C C . ASP A 1 142 ? 1.517 39.568 -8.869 1.00 6.44 142 ASP A C 1
ATOM 1146 O O . ASP A 1 142 ? 1.472 39.352 -7.637 1.00 6.90 142 ASP A O 1
ATOM 1151 N N . VAL A 1 143 ? 2.041 40.650 -9.393 1.00 5.87 143 VAL A N 1
ATOM 1152 C CA . VAL A 1 143 ? 2.599 41.718 -8.546 1.00 5.90 143 VAL A CA 1
ATOM 1153 C C . VAL A 1 143 ? 1.462 42.433 -7.831 1.00 5.94 143 VAL A C 1
ATOM 1154 O O . VAL A 1 143 ? 1.593 42.705 -6.597 1.00 7.21 143 VAL A O 1
ATOM 1158 N N . VAL A 1 144 ? 0.413 42.784 -8.546 1.00 6.04 144 VAL A N 1
ATOM 1159 C CA . VAL A 1 144 ? -0.782 43.333 -7.899 1.00 6.46 144 VAL A CA 1
ATOM 1160 C C . VAL A 1 144 ? -1.959 42.471 -8.410 1.00 6.15 144 VAL A C 1
ATOM 1161 O O . VAL A 1 144 ? -2.005 41.991 -9.565 1.00 6.76 144 VAL A O 1
ATOM 1165 N N . ASN A 1 145 ? -2.927 42.333 -7.533 1.00 6.32 145 ASN A N 1
ATOM 1166 C CA . ASN A 1 145 ? -4.117 41.477 -7.805 1.00 6.25 145 ASN A CA 1
ATOM 1167 C C . ASN A 1 145 ? -5.390 42.267 -7.558 1.00 5.81 145 ASN A C 1
ATOM 1168 O O . ASN A 1 145 ? -5.526 42.909 -6.498 1.00 6.89 145 ASN A O 1
ATOM 1173 N N . ALA A 1 146 ? -6.278 42.247 -8.508 1.00 6.34 146 ALA A N 1
ATOM 1174 C CA . ALA A 1 146 ? -7.639 42.838 -8.344 1.00 6.33 146 ALA A CA 1
ATOM 1175 C C . ALA A 1 146 ? -7.650 44.260 -7.937 1.00 6.96 146 ALA A C 1
ATOM 1176 O O . ALA A 1 146 ? -8.428 44.663 -7.035 1.00 7.73 146 ALA A O 1
ATOM 1178 N N . VAL A 1 147 ? -6.865 45.107 -8.586 1.00 6.82 147 VAL A N 1
ATOM 1179 C CA . VAL A 1 147 ? -6.800 46.512 -8.237 1.00 8.00 147 VAL A CA 1
ATOM 1180 C C . VAL A 1 147 ? -7.872 47.392 -8.841 1.00 7.75 147 VAL A C 1
ATOM 1181 O O . VAL A 1 147 ? -7.948 48.580 -8.489 1.00 8.05 147 VAL A O 1
ATOM 1185 N N . LEU A 1 148 ? -8.717 46.844 -9.703 1.00 8.03 148 LEU A N 1
ATOM 1186 C CA . LEU A 1 148 ? -9.829 47.605 -10.289 1.00 8.61 148 LEU A CA 1
ATOM 1187 C C . LEU A 1 148 ? -11.088 47.275 -9.596 1.00 9.21 148 LEU A C 1
ATOM 1188 O O . LEU A 1 148 ? -11.317 46.114 -9.216 1.00 11.66 148 LEU A O 1
ATOM 1193 N N . ASP A 1 149 ? -11.990 48.239 -9.485 1.00 9.79 149 ASP A N 1
ATOM 1194 C CA . ASP A 1 149 ? -13.333 47.943 -8.969 1.00 11.87 149 ASP A CA 1
ATOM 1195 C C . ASP A 1 149 ? -14.251 47.493 -10.112 1.00 12.29 149 ASP A C 1
ATOM 1196 O O . ASP A 1 149 ? -13.849 47.443 -11.274 1.00 11.43 149 ASP A O 1
ATOM 1201 N N . ASP A 1 150 ? -15.517 47.165 -9.772 1.00 12.31 150 ASP A N 1
ATOM 1202 C CA . ASP A 1 150 ? -16.441 46.635 -10.790 1.00 14.68 150 ASP A CA 1
ATOM 1203 C C . ASP A 1 150 ? -16.703 47.647 -11.907 1.00 15.00 150 ASP A C 1
ATOM 1204 O O . ASP A 1 150 ? -17.067 47.229 -13.007 1.00 17.10 150 ASP A O 1
ATOM 1209 N N . ASN A 1 151 ? -16.538 48.935 -11.627 1.00 14.13 151 ASN A N 1
ATOM 1210 C CA . ASN A 1 151 ? -16.818 49.955 -12.620 1.00 16.14 151 ASN A CA 1
ATOM 1211 C C . ASN A 1 151 ? -15.569 50.367 -13.353 1.00 15.72 151 ASN A C 1
ATOM 1212 O O . ASN A 1 151 ? -15.610 51.329 -14.164 1.00 17.42 151 ASN A O 1
ATOM 1217 N N . GLY A 1 152 ? -14.449 49.708 -13.086 1.00 12.83 152 GLY A N 1
ATOM 1218 C CA . GLY A 1 152 ? -13.217 50.088 -13.745 1.00 13.61 152 GLY A CA 1
ATOM 1219 C C . GLY A 1 152 ? -12.441 51.172 -13.072 1.00 12.89 152 GLY A C 1
ATOM 1220 O O . GLY A 1 152 ? -11.369 51.512 -13.547 1.00 16.54 152 GLY A O 1
ATOM 1221 N N . ASN A 1 153 ? -12.903 51.758 -11.987 1.00 11.60 153 ASN A N 1
ATOM 1222 C CA . ASN A 1 153 ? -12.074 52.725 -11.285 1.00 10.55 153 ASN A CA 1
ATOM 1223 C C . ASN A 1 153 ? -11.085 51.935 -10.422 1.00 10.33 153 ASN A C 1
ATOM 1224 O O . ASN A 1 153 ? -11.218 50.742 -10.217 1.00 10.64 153 ASN A O 1
ATOM 1229 N N . LEU A 1 154 ? -10.075 52.600 -9.923 1.00 9.19 154 LEU A N 1
ATOM 1230 C CA . LEU A 1 154 ? -9.142 51.936 -8.977 1.00 9.35 154 LEU A CA 1
ATOM 1231 C C . LEU A 1 154 ? -9.905 51.609 -7.729 1.00 8.42 154 LEU A C 1
ATOM 1232 O O . LEU A 1 154 ? -10.613 52.437 -7.100 1.00 9.91 154 LEU A O 1
ATOM 1237 N N . ARG A 1 155 ? -9.808 50.358 -7.307 1.00 8.72 155 ARG A N 1
ATOM 1238 C CA . ARG A 1 155 ? -10.450 49.859 -6.071 1.00 8.07 155 ARG A CA 1
ATOM 1239 C C . ARG A 1 155 ? -9.891 50.662 -4.877 1.00 7.82 155 ARG A C 1
ATOM 1240 O O . ARG A 1 155 ? -8.688 50.803 -4.722 1.00 8.52 155 ARG A O 1
ATOM 1248 N N . ASN A 1 156 ? -10.809 51.137 -4.035 1.00 8.66 156 ASN A N 1
ATOM 1249 C CA . ASN A 1 156 ? -10.407 51.972 -2.912 1.00 9.10 156 ASN A CA 1
ATOM 1250 C C . ASN A 1 156 ? -10.003 51.171 -1.696 1.00 9.45 156 ASN A C 1
ATOM 1251 O O . ASN A 1 156 ? -10.531 51.318 -0.571 1.00 10.57 156 ASN A O 1
ATOM 1256 N N . SER A 1 157 ? -8.968 50.349 -1.878 1.00 8.90 157 SER A N 1
ATOM 1257 C CA . SER A 1 157 ? -8.376 49.559 -0.801 1.00 7.94 157 SER A CA 1
ATOM 1258 C C . SER A 1 157 ? -7.518 50.454 0.069 1.00 7.24 157 SER A C 1
ATOM 1259 O O . SER A 1 157 ? -7.303 51.627 -0.222 1.00 7.67 157 SER A O 1
ATOM 1262 N N . LYS A 1 158 ? -7.041 49.874 1.170 1.00 7.43 158 LYS A N 1
ATOM 1263 C CA . LYS A 1 158 ? -6.138 50.659 2.018 1.00 7.74 158 LYS A CA 1
ATOM 1264 C C . LYS A 1 158 ? -4.889 51.083 1.301 1.00 7.32 158 LYS A C 1
ATOM 1265 O O . LYS A 1 158 ? -4.303 52.131 1.586 1.00 7.63 158 LYS A O 1
ATOM 1271 N N . TRP A 1 159 ? -4.433 50.291 0.320 1.00 7.11 159 TRP A N 1
ATOM 1272 C CA . TRP A 1 159 ? -3.253 50.708 -0.475 1.00 6.89 159 TRP A CA 1
ATOM 1273 C C . TRP A 1 159 ? -3.567 52.039 -1.195 1.00 6.26 159 TRP A C 1
ATOM 1274 O O . TRP A 1 159 ? -2.764 52.985 -1.126 1.00 7.22 159 TRP A O 1
ATOM 1285 N N . LEU A 1 160 ? -4.727 52.138 -1.845 1.00 6.91 160 LEU A N 1
ATOM 1286 C CA . LEU A 1 160 ? -5.055 53.366 -2.545 1.00 6.78 160 LEU A CA 1
ATOM 1287 C C . LEU A 1 160 ? -5.306 54.494 -1.563 1.00 7.23 160 LEU A C 1
ATOM 1288 O O . LEU A 1 160 ? -4.888 55.648 -1.830 1.00 8.28 160 LEU A O 1
ATOM 1293 N N . GLN A 1 161 ? -5.967 54.238 -0.454 1.00 6.58 161 GLN A N 1
ATOM 1294 C CA . GLN A 1 161 ? -6.274 55.321 0.536 1.00 7.78 161 GLN A CA 1
ATOM 1295 C C . GLN A 1 161 ? -5.052 55.913 1.118 1.00 7.06 161 GLN A C 1
ATOM 1296 O O . GLN A 1 161 ? -4.931 57.142 1.241 1.00 7.98 161 GLN A O 1
ATOM 1302 N N . ILE A 1 162 ? -4.080 55.073 1.510 1.00 6.62 162 ILE A N 1
ATOM 1303 C CA . ILE A 1 162 ? -2.878 55.577 2.199 1.00 6.63 162 ILE A CA 1
ATOM 1304 C C . ILE A 1 162 ? -1.840 56.148 1.282 1.00 7.40 162 ILE A C 1
ATOM 1305 O O . ILE A 1 162 ? -1.204 57.170 1.562 1.00 7.51 162 ILE A O 1
ATOM 1310 N N . ILE A 1 163 ? -1.590 55.444 0.156 1.00 7.11 163 ILE A N 1
ATOM 1311 C CA . ILE A 1 163 ? -0.495 55.861 -0.759 1.00 6.82 163 ILE A CA 1
ATOM 1312 C C . ILE A 1 163 ? -0.973 56.710 -1.902 1.00 7.08 163 ILE A C 1
ATOM 1313 O O . ILE A 1 163 ? -0.326 57.702 -2.210 1.00 7.91 163 ILE A O 1
ATOM 1318 N N . GLY A 1 164 ? -2.102 56.380 -2.515 1.00 6.66 164 GLY A N 1
ATOM 1319 C CA . GLY A 1 164 ? -2.494 57.054 -3.741 1.00 6.48 164 GLY A CA 1
ATOM 1320 C C . GLY A 1 164 ? -2.333 56.129 -4.929 1.00 7.54 164 GLY A C 1
ATOM 1321 O O . GLY A 1 164 ? -1.767 55.037 -4.828 1.00 7.62 164 GLY A O 1
ATOM 1322 N N . PRO A 1 165 ? -2.709 56.606 -6.104 1.00 8.39 165 PRO A N 1
ATOM 1323 C CA . PRO A 1 165 ? -2.706 55.760 -7.322 1.00 7.95 165 PRO A CA 1
ATOM 1324 C C . PRO A 1 165 ? -1.413 55.236 -7.805 1.00 9.15 165 PRO A C 1
ATOM 1325 O O . PRO A 1 165 ? -1.429 54.263 -8.580 1.00 11.86 165 PRO A O 1
ATOM 1329 N N . ASP A 1 166 ? -0.281 55.765 -7.412 1.00 7.96 166 ASP A N 1
ATOM 1330 C CA . ASP A 1 166 ? 1.018 55.266 -7.858 1.00 7.59 166 ASP A CA 1
ATOM 1331 C C . ASP A 1 166 ? 1.507 54.078 -7.057 1.00 7.38 166 ASP A C 1
ATOM 1332 O O . ASP A 1 166 ? 2.593 53.581 -7.297 1.00 7.69 166 ASP A O 1
ATOM 1337 N N . TYR A 1 167 ? 0.666 53.551 -6.129 1.00 6.71 167 TYR A N 1
ATOM 1338 C CA . TYR A 1 167 ? 1.136 52.368 -5.385 1.00 7.34 167 TYR A CA 1
ATOM 1339 C C . TYR A 1 167 ? 1.355 51.185 -6.358 1.00 6.21 167 TYR A C 1
ATOM 1340 O O . TYR A 1 167 ? 2.199 50.335 -6.112 1.00 6.96 167 TYR A O 1
ATOM 1349 N N . ILE A 1 168 ? 0.546 51.162 -7.451 1.00 6.72 168 ILE A N 1
ATOM 1350 C CA . ILE A 1 168 ? 0.699 50.065 -8.427 1.00 7.14 168 ILE A CA 1
ATOM 1351 C C . ILE A 1 168 ? 2.069 50.089 -9.126 1.00 7.59 168 ILE A C 1
ATOM 1352 O O . ILE A 1 168 ? 2.831 49.121 -9.112 1.00 8.15 168 ILE A O 1
ATOM 1357 N N . GLU A 1 169 ? 2.444 51.242 -9.635 1.00 7.50 169 GLU A N 1
ATOM 1358 C CA . GLU A 1 169 ? 3.738 51.364 -10.242 1.00 9.60 169 GLU A CA 1
ATOM 1359 C C . GLU A 1 169 ? 4.863 51.085 -9.259 1.00 8.50 169 GLU A C 1
ATOM 1360 O O . GLU A 1 169 ? 5.865 50.452 -9.613 1.00 8.53 169 GLU A O 1
ATOM 1366 N N . LYS A 1 170 ? 4.721 51.546 -8.007 1.00 7.32 170 LYS A N 1
ATOM 1367 C CA . LYS A 1 170 ? 5.747 51.239 -7.035 1.00 8.60 170 LYS A CA 1
ATOM 1368 C C . LYS A 1 170 ? 5.890 49.760 -6.776 1.00 7.87 170 LYS A C 1
ATOM 1369 O O . LYS A 1 170 ? 7.019 49.262 -6.717 1.00 7.84 170 LYS A O 1
ATOM 1375 N N . ALA A 1 171 ? 4.786 49.008 -6.702 1.00 7.28 171 ALA A N 1
ATOM 1376 C CA . ALA A 1 171 ? 4.906 47.553 -6.510 1.00 7.14 171 ALA A CA 1
ATOM 1377 C C . ALA A 1 171 ? 5.721 46.910 -7.654 1.00 6.95 171 ALA A C 1
ATOM 1378 O O . ALA A 1 171 ? 6.559 46.060 -7.429 1.00 7.25 171 ALA A O 1
ATOM 1380 N N . PHE A 1 172 ? 5.394 47.307 -8.905 1.00 7.03 172 PHE A N 1
ATOM 1381 C CA . PHE A 1 172 ? 6.173 46.785 -10.044 1.00 6.71 172 PHE A CA 1
ATOM 1382 C C . PHE A 1 172 ? 7.656 47.194 -10.010 1.00 7.36 172 PHE A C 1
ATOM 1383 O O . PHE A 1 172 ? 8.503 46.348 -10.260 1.00 8.43 172 PHE A O 1
ATOM 1391 N N . GLU A 1 173 ? 7.925 48.450 -9.621 1.00 8.14 173 GLU A N 1
ATOM 1392 C CA . GLU A 1 173 ? 9.341 48.891 -9.519 1.00 9.85 173 GLU A CA 1
ATOM 1393 C C . GLU A 1 173 ? 10.066 48.066 -8.488 1.00 8.70 173 GLU A C 1
ATOM 1394 O O . GLU A 1 173 ? 11.176 47.578 -8.723 1.00 9.42 173 GLU A O 1
ATOM 1400 N N . TYR A 1 174 ? 9.451 47.794 -7.321 1.00 7.76 174 TYR A N 1
ATOM 1401 C CA . TYR A 1 174 ? 10.123 47.022 -6.286 1.00 7.71 174 TYR A CA 1
ATOM 1402 C C . TYR A 1 174 ? 10.353 45.604 -6.712 1.00 7.96 174 TYR A C 1
ATOM 1403 O O . TYR A 1 174 ? 11.412 45.017 -6.425 1.00 8.77 174 TYR A O 1
ATOM 1412 N N . ALA A 1 175 ? 9.359 44.983 -7.369 1.00 8.10 175 ALA A N 1
ATOM 1413 C CA . ALA A 1 175 ? 9.506 43.589 -7.836 1.00 7.66 175 ALA A CA 1
ATOM 1414 C C . ALA A 1 175 ? 10.601 43.481 -8.909 1.00 8.29 175 ALA A C 1
ATOM 1415 O O . ALA A 1 175 ? 11.432 42.553 -8.841 1.00 8.77 175 ALA A O 1
ATOM 1417 N N . HIS A 1 176 ? 10.582 44.421 -9.853 1.00 7.74 176 HIS A N 1
ATOM 1418 C CA . HIS A 1 176 ? 11.587 44.407 -10.926 1.00 9.00 176 HIS A CA 1
ATOM 1419 C C . HIS A 1 176 ? 13.008 44.613 -10.394 1.00 9.05 176 HIS A C 1
ATOM 1420 O O . HIS A 1 176 ? 13.939 43.887 -10.836 1.00 11.14 176 HIS A O 1
ATOM 1427 N N . GLU A 1 177 ? 13.166 45.462 -9.387 1.00 9.39 177 GLU A N 1
ATOM 1428 C CA . GLU A 1 177 ? 14.507 45.645 -8.802 1.00 10.62 177 GLU A CA 1
ATOM 1429 C C . GLU A 1 177 ? 14.912 44.408 -8.053 1.00 10.81 177 GLU A C 1
ATOM 1430 O O . GLU A 1 177 ? 16.115 44.010 -8.041 1.00 13.28 177 GLU A O 1
ATOM 1436 N N . ALA A 1 178 ? 13.993 43.745 -7.326 1.00 10.23 178 ALA A N 1
ATOM 1437 C CA . ALA A 1 178 ? 14.380 42.571 -6.557 1.00 10.31 178 ALA A CA 1
ATOM 1438 C C . ALA A 1 178 ? 14.772 41.394 -7.449 1.00 11.84 178 ALA A C 1
ATOM 1439 O O . ALA A 1 178 ? 15.695 40.678 -7.098 1.00 12.81 178 ALA A O 1
ATOM 1441 N N . ASP A 1 179 ? 14.016 41.150 -8.521 1.00 10.61 179 ASP A N 1
ATOM 1442 C CA . ASP A 1 179 ? 14.388 40.014 -9.364 1.00 11.01 179 ASP A CA 1
ATOM 1443 C C . ASP A 1 179 ? 14.000 40.335 -10.796 1.00 10.83 179 ASP A C 1
ATOM 1444 O O . ASP A 1 179 ? 12.849 40.090 -11.246 1.00 10.26 179 ASP A O 1
ATOM 1449 N N . PRO A 1 180 ? 14.925 40.883 -11.616 1.00 10.95 180 PRO A N 1
ATOM 1450 C CA . PRO A 1 180 ? 14.622 41.192 -13.023 1.00 11.62 180 PRO A CA 1
ATOM 1451 C C . PRO A 1 180 ? 14.397 39.939 -13.886 1.00 10.56 180 PRO A C 1
ATOM 1452 O O . PRO A 1 180 ? 13.982 40.130 -15.017 1.00 14.26 180 PRO A O 1
ATOM 1456 N N . SER A 1 181 ? 14.606 38.737 -13.379 1.00 11.62 181 SER A N 1
ATOM 1457 C CA . SER A 1 181 ? 14.323 37.565 -14.182 1.00 12.48 181 SER A CA 1
ATOM 1458 C C . SER A 1 181 ? 12.846 37.182 -14.155 1.00 13.52 181 SER A C 1
ATOM 1459 O O . SER A 1 181 ? 12.427 36.256 -14.853 1.00 15.06 181 SER A O 1
ATOM 1462 N N . MET A 1 182 ? 12.063 37.783 -13.235 1.00 11.22 182 MET A N 1
ATOM 1463 C CA . MET A 1 182 ? 10.646 37.422 -13.138 1.00 10.77 182 MET A CA 1
ATOM 1464 C C . MET A 1 182 ? 9.795 38.216 -14.092 1.00 9.35 182 MET A C 1
ATOM 1465 O O . MET A 1 182 ? 9.928 39.405 -14.238 1.00 10.22 182 MET A O 1
ATOM 1470 N N . LYS A 1 183 ? 8.873 37.523 -14.758 1.00 8.63 183 LYS A N 1
ATOM 1471 C CA . LYS A 1 183 ? 7.858 38.207 -15.514 1.00 9.45 183 LYS A CA 1
ATOM 1472 C C . LYS A 1 183 ? 6.818 38.795 -14.521 1.00 8.41 183 LYS A C 1
ATOM 1473 O O . LYS A 1 183 ? 6.344 38.092 -13.598 1.00 9.90 183 LYS A O 1
ATOM 1479 N N . LEU A 1 184 ? 6.452 40.044 -14.735 1.00 7.57 184 LEU A N 1
ATOM 1480 C CA . LEU A 1 184 ? 5.563 40.737 -13.756 1.00 7.05 184 LEU A CA 1
ATOM 1481 C C . LEU A 1 184 ? 4.204 40.966 -14.351 1.00 7.56 184 LEU A C 1
ATOM 1482 O O . LEU A 1 184 ? 4.047 41.612 -15.403 1.00 7.72 184 LEU A O 1
ATOM 1487 N N . PHE A 1 185 ? 3.205 40.445 -13.610 1.00 6.89 185 PHE A N 1
ATOM 1488 C CA . PHE A 1 185 ? 1.826 40.512 -14.067 1.00 6.46 185 PHE A CA 1
ATOM 1489 C C . PHE A 1 185 ? 0.905 41.377 -13.186 1.00 6.30 185 PHE A C 1
ATOM 1490 O O . PHE A 1 185 ? 1.096 41.431 -11.952 1.00 6.69 185 PHE A O 1
ATOM 1498 N N . ILE A 1 186 ? -0.060 42.032 -13.817 1.00 5.96 186 ILE A N 1
ATOM 1499 C CA . ILE A 1 186 ? -1.222 42.592 -13.089 1.00 6.25 186 ILE A CA 1
ATOM 1500 C C . ILE A 1 186 ? -2.350 41.605 -13.358 1.00 6.53 186 ILE A C 1
ATOM 1501 O O . ILE A 1 186 ? -2.629 41.269 -14.539 1.00 7.87 186 ILE A O 1
ATOM 1506 N N . ASN A 1 187 ? -3.031 41.142 -12.335 1.00 6.28 187 ASN A N 1
ATOM 1507 C CA . ASN A 1 187 ? -3.996 40.049 -12.487 1.00 5.90 187 ASN A CA 1
ATOM 1508 C C . ASN A 1 187 ? -5.388 40.540 -12.071 1.00 5.81 187 ASN A C 1
ATOM 1509 O O . ASN A 1 187 ? -5.550 41.277 -11.073 1.00 6.98 187 ASN A O 1
ATOM 1514 N N . ASP A 1 188 ? -6.436 40.098 -12.815 1.00 5.92 188 ASP A N 1
ATOM 1515 C CA . ASP A 1 188 ? -7.789 40.552 -12.389 1.00 6.33 188 ASP A CA 1
ATOM 1516 C C . ASP A 1 188 ? -8.854 39.689 -13.021 1.00 6.58 188 ASP A C 1
ATOM 1517 O O . ASP A 1 188 ? -8.638 38.949 -14.015 1.00 7.11 188 ASP A O 1
ATOM 1522 N N . TYR A 1 189 ? -10.040 39.770 -12.401 1.00 6.76 189 TYR A N 1
ATOM 1523 C CA . TYR A 1 189 ? -11.244 39.043 -12.872 1.00 6.17 189 TYR A CA 1
ATOM 1524 C C . TYR A 1 189 ? -12.174 39.986 -13.545 1.00 6.62 189 TYR A C 1
ATOM 1525 O O . TYR A 1 189 ? -12.102 41.195 -13.406 1.00 6.94 189 TYR A O 1
ATOM 1534 N N . ASN A 1 190 ? -13.103 39.421 -14.319 1.00 7.25 190 ASN A N 1
ATOM 1535 C CA . ASN A 1 190 ? -14.114 40.146 -15.119 1.00 8.45 190 ASN A CA 1
ATOM 1536 C C . ASN A 1 190 ? -13.542 40.956 -16.229 1.00 8.68 190 ASN A C 1
ATOM 1537 O O . ASN A 1 190 ? -14.311 41.572 -17.038 1.00 11.21 190 ASN A O 1
ATOM 1542 N N . ILE A 1 191 ? -12.249 40.973 -16.462 1.00 7.80 191 ILE A N 1
ATOM 1543 C CA . ILE A 1 191 ? -11.642 41.660 -17.594 1.00 8.50 191 ILE A CA 1
ATOM 1544 C C . ILE A 1 191 ? -11.751 40.838 -18.882 1.00 8.61 191 ILE A C 1
ATOM 1545 O O . ILE A 1 191 ? -11.275 41.331 -19.931 1.00 8.56 191 ILE A O 1
ATOM 1550 N N . GLU A 1 192 ? -12.409 39.693 -18.823 1.00 8.91 192 GLU A N 1
ATOM 1551 C CA . GLU A 1 192 ? -12.673 38.896 -20.029 1.00 9.03 192 GLU A CA 1
ATOM 1552 C C . GLU A 1 192 ? -14.079 39.206 -20.589 1.00 10.11 192 GLU A C 1
ATOM 1553 O O . GLU A 1 192 ? -14.430 38.639 -21.628 1.00 10.99 192 GLU A O 1
ATOM 1559 N N . ASN A 1 193 ? -14.845 40.106 -19.952 1.00 9.33 193 ASN A N 1
ATOM 1560 C CA . ASN A 1 193 ? -16.216 40.302 -20.401 1.00 10.82 193 ASN A CA 1
ATOM 1561 C C . ASN A 1 193 ? -16.400 41.390 -21.449 1.00 12.19 193 ASN A C 1
ATOM 1562 O O . ASN A 1 193 ? -17.536 41.617 -21.899 1.00 12.74 193 ASN A O 1
ATOM 1567 N N . ASN A 1 194 ? -15.344 42.063 -21.836 1.00 10.12 194 ASN A N 1
ATOM 1568 C CA . ASN A 1 194 ? -15.360 43.142 -22.827 1.00 11.44 194 ASN A CA 1
ATOM 1569 C C . ASN A 1 194 ? -16.292 44.265 -22.388 1.00 12.59 194 ASN A C 1
ATOM 1570 O O . ASN A 1 194 ? -16.938 44.890 -23.251 1.00 14.55 194 ASN A O 1
ATOM 1575 N N . GLY A 1 195 ? -16.337 44.593 -21.088 1.00 11.76 195 GLY A N 1
ATOM 1576 C CA . GLY A 1 195 ? -17.156 45.682 -20.541 1.00 11.92 195 GLY A CA 1
ATOM 1577 C C . GLY A 1 195 ? -16.245 46.822 -20.101 1.00 11.02 195 GLY A C 1
ATOM 1578 O O . GLY A 1 195 ? -15.073 46.981 -20.534 1.00 11.06 195 GLY A O 1
ATOM 1579 N N . VAL A 1 196 ? -16.743 47.656 -19.173 1.00 10.32 196 VAL A N 1
ATOM 1580 C CA . VAL A 1 196 ? -15.989 48.761 -18.702 1.00 10.72 196 VAL A CA 1
ATOM 1581 C C . VAL A 1 196 ? -14.702 48.317 -17.955 1.00 9.65 196 VAL A C 1
ATOM 1582 O O . VAL A 1 196 ? -13.724 49.028 -17.987 1.00 11.06 196 VAL A O 1
ATOM 1586 N N . LYS A 1 197 ? -14.728 47.176 -17.284 1.00 9.11 197 LYS A N 1
ATOM 1587 C CA . LYS A 1 197 ? -13.524 46.764 -16.578 1.00 8.87 197 LYS A CA 1
ATOM 1588 C C . LYS A 1 197 ? -12.417 46.347 -17.551 1.00 8.10 197 LYS A C 1
ATOM 1589 O O . LYS A 1 197 ? -11.270 46.661 -17.292 1.00 8.87 197 LYS A O 1
ATOM 1595 N N . THR A 1 198 ? -12.751 45.637 -18.633 1.00 9.16 198 THR A N 1
ATOM 1596 C CA . THR A 1 198 ? -11.731 45.312 -19.679 1.00 8.55 198 THR A CA 1
ATOM 1597 C C . THR A 1 198 ? -11.104 46.613 -20.174 1.00 9.05 198 THR A C 1
ATOM 1598 O O . THR A 1 198 ? -9.875 46.748 -20.275 1.00 8.73 198 THR A O 1
ATOM 1602 N N . GLN A 1 199 ? -11.948 47.611 -20.494 1.00 9.38 199 GLN A N 1
ATOM 1603 C CA . GLN A 1 199 ? -11.423 48.852 -21.025 1.00 8.89 199 GLN A CA 1
ATOM 1604 C C . GLN A 1 199 ? -10.576 49.546 -19.997 1.00 9.61 199 GLN A C 1
ATOM 1605 O O . GLN A 1 199 ? -9.516 50.101 -20.324 1.00 9.91 199 GLN A O 1
ATOM 1611 N N . ALA A 1 200 ? -10.949 49.485 -18.709 1.00 9.73 200 ALA A N 1
ATOM 1612 C CA . ALA A 1 200 ? -10.151 50.160 -17.701 1.00 9.30 200 ALA A CA 1
ATOM 1613 C C . ALA A 1 200 ? -8.798 49.436 -17.521 1.00 9.15 200 ALA A C 1
ATOM 1614 O O . ALA A 1 200 ? -7.805 50.101 -17.275 1.00 9.62 200 ALA A O 1
ATOM 1616 N N . MET A 1 201 ? -8.768 48.113 -17.631 1.00 7.59 201 MET A N 1
ATOM 1617 C CA . MET A 1 201 ? -7.479 47.415 -17.532 1.00 7.72 201 MET A CA 1
ATOM 1618 C C . MET A 1 201 ? -6.594 47.810 -18.694 1.00 7.30 201 MET A C 1
ATOM 1619 O O . MET A 1 201 ? -5.398 48.065 -18.514 1.00 8.34 201 MET A O 1
ATOM 1624 N N . TYR A 1 202 ? -7.187 47.845 -19.882 1.00 7.55 202 TYR A N 1
ATOM 1625 C CA . TYR A 1 202 ? -6.371 48.268 -21.078 1.00 7.71 202 TYR A CA 1
ATOM 1626 C C . TYR A 1 202 ? -5.862 49.685 -20.852 1.00 8.03 202 TYR A C 1
ATOM 1627 O O . TYR A 1 202 ? -4.685 49.949 -21.065 1.00 8.92 202 TYR A O 1
ATOM 1636 N N . ASP A 1 203 ? -6.707 50.599 -20.359 1.00 8.38 203 ASP A N 1
ATOM 1637 C CA . ASP A 1 203 ? -6.258 51.977 -20.193 1.00 9.73 203 ASP A CA 1
ATOM 1638 C C . ASP A 1 203 ? -5.155 52.094 -19.161 1.00 10.62 203 ASP A C 1
ATOM 1639 O O . ASP A 1 203 ? -4.199 52.850 -19.306 1.00 10.00 203 ASP A O 1
ATOM 1644 N N . LEU A 1 204 ? -5.302 51.355 -18.058 1.00 9.24 204 LEU A N 1
ATOM 1645 C CA . LEU A 1 204 ? -4.312 51.432 -16.983 1.00 9.23 204 LEU A CA 1
ATOM 1646 C C . LEU A 1 204 ? -2.945 50.863 -17.460 1.00 8.59 204 LEU A C 1
ATOM 1647 O O . LEU A 1 204 ? -1.890 51.494 -17.180 1.00 9.30 204 LEU A O 1
ATOM 1652 N N . VAL A 1 205 ? -2.951 49.690 -18.076 1.00 8.54 205 VAL A N 1
ATOM 1653 C CA . VAL A 1 205 ? -1.678 49.116 -18.517 1.00 8.53 205 VAL A CA 1
ATOM 1654 C C . VAL A 1 205 ? -1.061 49.999 -19.628 1.00 9.32 205 VAL A C 1
ATOM 1655 O O . VAL A 1 205 ? 0.133 50.160 -19.608 1.00 9.59 205 VAL A O 1
ATOM 1659 N N . LYS A 1 206 ? -1.871 50.525 -20.542 1.00 8.99 206 LYS A N 1
ATOM 1660 C CA . LYS A 1 206 ? -1.324 51.380 -21.580 1.00 9.57 206 LYS A CA 1
ATOM 1661 C C . LYS A 1 206 ? -0.603 52.553 -20.914 1.00 9.44 206 LYS A C 1
ATOM 1662 O O . LYS A 1 206 ? 0.515 52.908 -21.289 1.00 10.81 206 LYS A O 1
ATOM 1668 N N . LYS A 1 207 ? -1.231 53.175 -19.927 1.00 10.51 207 LYS A N 1
ATOM 1669 C CA . LYS A 1 207 ? -0.661 54.332 -19.229 1.00 12.40 207 LYS A CA 1
ATOM 1670 C C . LYS A 1 207 ? 0.559 53.986 -18.537 1.00 11.46 207 LYS A C 1
ATOM 1671 O O . LYS A 1 207 ? 1.584 54.680 -18.677 1.00 13.03 207 LYS A O 1
ATOM 1677 N N . LEU A 1 208 ? 0.542 52.925 -17.728 1.00 10.11 208 LEU A N 1
ATOM 1678 C CA . LEU A 1 208 ? 1.734 52.577 -16.962 1.00 11.33 208 LEU A CA 1
ATOM 1679 C C . LEU A 1 208 ? 2.871 52.121 -17.783 1.00 11.13 208 LEU A C 1
ATOM 1680 O O . LEU A 1 208 ? 4.035 52.520 -17.549 1.00 11.82 208 LEU A O 1
ATOM 1685 N N . LYS A 1 209 ? 2.621 51.315 -18.804 1.00 10.44 209 LYS A N 1
ATOM 1686 C CA . LYS A 1 209 ? 3.715 50.937 -19.672 1.00 12.53 209 LYS A CA 1
ATOM 1687 C C . LYS A 1 209 ? 4.323 52.126 -20.397 1.00 13.24 209 LYS A C 1
ATOM 1688 O O . LYS A 1 209 ? 5.554 52.185 -20.525 1.00 14.31 209 LYS A O 1
ATOM 1694 N N . ASN A 1 210 ? 3.519 53.064 -20.807 1.00 11.93 210 ASN A N 1
ATOM 1695 C CA . ASN A 1 210 ? 4.070 54.263 -21.488 1.00 15.87 210 ASN A CA 1
ATOM 1696 C C . ASN A 1 210 ? 4.923 55.067 -20.552 1.00 15.62 210 ASN A C 1
ATOM 1697 O O . ASN A 1 210 ? 5.788 55.811 -20.982 1.00 17.85 210 ASN A O 1
ATOM 1702 N N . GLU A 1 211 ? 4.699 54.968 -19.248 1.00 14.62 211 GLU A N 1
ATOM 1703 C CA . GLU A 1 211 ? 5.477 55.651 -18.216 1.00 15.37 211 GLU A CA 1
ATOM 1704 C C . GLU A 1 211 ? 6.685 54.815 -17.818 1.00 16.06 211 GLU A C 1
ATOM 1705 O O . GLU A 1 211 ? 7.367 55.195 -16.846 1.00 18.07 211 GLU A O 1
ATOM 1711 N N . GLY A 1 212 ? 6.958 53.699 -18.480 1.00 13.47 212 GLY A N 1
ATOM 1712 C CA . GLY A 1 212 ? 8.132 52.933 -18.173 1.00 13.47 212 GLY A CA 1
ATOM 1713 C C . GLY A 1 212 ? 7.948 51.915 -17.042 1.00 12.47 212 GLY A C 1
ATOM 1714 O O . GLY A 1 212 ? 8.933 51.327 -16.595 1.00 14.36 212 GLY A O 1
ATOM 1715 N N . VAL A 1 213 ? 6.735 51.715 -16.561 1.00 11.34 213 VAL A N 1
ATOM 1716 C CA . VAL A 1 213 ? 6.528 50.711 -15.431 1.00 10.29 213 VAL A CA 1
ATOM 1717 C C . VAL A 1 213 ? 6.808 49.334 -16.058 1.00 10.29 213 VAL A C 1
ATOM 1718 O O . VAL A 1 213 ? 6.219 48.991 -17.127 1.00 11.79 213 VAL A O 1
ATOM 1722 N N . PRO A 1 214 ? 7.565 48.486 -15.365 1.00 11.02 214 PRO A N 1
ATOM 1723 C CA . PRO A 1 214 ? 7.943 47.159 -15.919 1.00 11.16 214 PRO A CA 1
ATOM 1724 C C . PRO A 1 214 ? 6.880 46.071 -15.845 1.00 10.95 214 PRO A C 1
ATOM 1725 O O . PRO A 1 214 ? 7.139 45.024 -15.235 1.00 13.38 214 PRO A O 1
ATOM 1729 N N . ILE A 1 215 ? 5.746 46.309 -16.465 1.00 11.31 215 ILE A N 1
ATOM 1730 C CA . ILE A 1 215 ? 4.653 45.313 -16.471 1.00 11.09 215 ILE A CA 1
ATOM 1731 C C . ILE A 1 215 ? 4.911 44.439 -17.706 1.00 11.32 215 ILE A C 1
ATOM 1732 O O . ILE A 1 215 ? 4.946 44.971 -18.899 1.00 14.62 215 ILE A O 1
ATOM 1737 N N . ASN A 1 216 ? 5.049 43.152 -17.548 1.00 8.68 216 ASN A N 1
ATOM 1738 C CA . ASN A 1 216 ? 5.278 42.252 -18.667 1.00 8.98 216 ASN A CA 1
ATOM 1739 C C . ASN A 1 216 ? 4.014 41.532 -19.125 1.00 7.90 216 ASN A C 1
ATOM 1740 O O . ASN A 1 216 ? 3.988 41.026 -20.242 1.00 9.90 216 ASN A O 1
ATOM 1745 N N . GLY A 1 217 ? 2.985 41.465 -18.272 1.00 7.53 217 GLY A N 1
ATOM 1746 C CA . GLY A 1 217 ? 1.811 40.651 -18.638 1.00 8.77 217 GLY A CA 1
ATOM 1747 C C . GLY A 1 217 ? 0.560 41.046 -17.901 1.00 7.69 217 GLY A C 1
ATOM 1748 O O . GLY A 1 217 ? 0.637 41.700 -16.851 1.00 8.06 217 GLY A O 1
ATOM 1749 N N . ILE A 1 218 ? -0.547 40.613 -18.463 1.00 7.48 218 ILE A N 1
ATOM 1750 C CA . ILE A 1 218 ? -1.836 40.733 -17.820 1.00 7.27 218 ILE A CA 1
ATOM 1751 C C . ILE A 1 218 ? -2.342 39.336 -17.558 1.00 6.97 218 ILE A C 1
ATOM 1752 O O . ILE A 1 218 ? -2.392 38.470 -18.468 1.00 7.90 218 ILE A O 1
ATOM 1757 N N . GLY A 1 219 ? -2.679 39.103 -16.289 1.00 6.19 219 GLY A N 1
ATOM 1758 C CA . GLY A 1 219 ? -3.349 37.861 -15.876 1.00 6.92 219 GLY A CA 1
ATOM 1759 C C . GLY A 1 219 ? -4.841 38.035 -15.922 1.00 7.21 219 GLY A C 1
ATOM 1760 O O . GLY A 1 219 ? -5.403 38.963 -15.294 1.00 7.59 219 GLY A O 1
ATOM 1761 N N . MET A 1 220 ? -5.506 37.197 -16.713 1.00 6.99 220 MET A N 1
ATOM 1762 C CA . MET A 1 220 ? -6.962 37.189 -16.794 1.00 7.60 220 MET A CA 1
ATOM 1763 C C . MET A 1 220 ? -7.383 35.991 -15.971 1.00 7.14 220 MET A C 1
ATOM 1764 O O . MET A 1 220 ? -7.178 34.809 -16.328 1.00 7.77 220 MET A O 1
ATOM 1769 N N . GLN A 1 221 ? -7.893 36.291 -14.748 1.00 6.49 221 GLN A N 1
ATOM 1770 C CA . GLN A 1 221 ? -8.315 35.225 -13.825 1.00 6.33 221 GLN A CA 1
ATOM 1771 C C . GLN A 1 221 ? -9.267 34.203 -14.476 1.00 5.98 221 GLN A C 1
ATOM 1772 O O . GLN A 1 221 ? -9.126 32.996 -14.263 1.00 7.37 221 GLN A O 1
ATOM 1778 N N . MET A 1 222 ? -10.197 34.726 -15.256 1.00 6.82 222 MET A N 1
ATOM 1779 C CA . MET A 1 222 ? -11.101 33.862 -16.011 1.00 7.97 222 MET A CA 1
ATOM 1780 C C . MET A 1 222 ? -11.954 33.006 -15.071 1.00 7.39 222 MET A C 1
ATOM 1781 O O . MET A 1 222 ? -12.138 31.769 -15.308 1.00 7.69 222 MET A O 1
ATOM 1786 N N . HIS A 1 223 ? -12.464 33.634 -13.991 1.00 7.34 223 HIS A N 1
ATOM 1787 C CA . HIS A 1 223 ? -13.501 32.939 -13.198 1.00 7.37 223 HIS A CA 1
ATOM 1788 C C . HIS A 1 223 ? -14.788 33.167 -13.988 1.00 7.72 223 HIS A C 1
ATOM 1789 O O . HIS A 1 223 ? -15.557 34.079 -13.701 1.00 8.83 223 HIS A O 1
ATOM 1796 N N . ILE A 1 224 ? -14.996 32.335 -15.010 1.00 7.58 224 ILE A N 1
ATOM 1797 C CA . ILE A 1 224 ? -16.143 32.470 -15.917 1.00 7.54 224 ILE A CA 1
ATOM 1798 C C . ILE A 1 224 ? -17.355 31.699 -15.387 1.00 7.96 224 ILE A C 1
ATOM 1799 O O . ILE A 1 224 ? -17.305 31.131 -14.270 1.00 8.71 224 ILE A O 1
ATOM 1804 N N . SER A 1 225 ? -18.450 31.802 -16.115 1.00 10.01 225 SER A N 1
ATOM 1805 C CA . SER A 1 225 ? -19.647 31.027 -15.698 1.00 10.10 225 SER A CA 1
ATOM 1806 C C . SER A 1 225 ? -20.163 30.305 -16.890 1.00 10.37 225 SER A C 1
ATOM 1807 O O . SER A 1 225 ? -19.763 30.496 -18.030 1.00 9.76 225 SER A O 1
ATOM 1810 N N . ILE A 1 226 ? -21.127 29.411 -16.606 1.00 10.58 226 ILE A N 1
ATOM 1811 C CA . ILE A 1 226 ? -21.768 28.658 -17.678 1.00 11.06 226 ILE A CA 1
ATOM 1812 C C . ILE A 1 226 ? -22.475 29.569 -18.639 1.00 11.60 226 ILE A C 1
ATOM 1813 O O . ILE A 1 226 ? -22.729 29.092 -19.771 1.00 13.43 226 ILE A O 1
ATOM 1818 N N . ASN A 1 227 ? -22.726 30.805 -18.294 1.00 11.98 227 ASN A N 1
ATOM 1819 C CA . ASN A 1 227 ? -23.358 31.790 -19.182 1.00 14.95 227 ASN A CA 1
ATOM 1820 C C . ASN A 1 227 ? -22.403 32.752 -19.837 1.00 14.70 227 ASN A C 1
ATOM 1821 O O . ASN A 1 227 ? -22.806 33.694 -20.502 1.00 16.40 227 ASN A O 1
ATOM 1826 N N . SER A 1 228 ? -21.073 32.546 -19.663 1.00 12.78 228 SER A N 1
ATOM 1827 C CA . SER A 1 228 ? -20.120 33.481 -20.263 1.00 13.22 228 SER A CA 1
ATOM 1828 C C . SER A 1 228 ? -20.168 33.436 -21.795 1.00 13.55 228 SER A C 1
ATOM 1829 O O . SER A 1 228 ? -20.476 32.396 -22.373 1.00 15.46 228 SER A O 1
ATOM 1832 N N . ASN A 1 229 ? -19.819 34.572 -22.395 1.00 14.51 229 ASN A N 1
ATOM 1833 C CA . ASN A 1 229 ? -19.885 34.743 -23.850 1.00 14.91 229 ASN A CA 1
ATOM 1834 C C . ASN A 1 229 ? -18.497 34.668 -24.468 1.00 14.04 229 ASN A C 1
ATOM 1835 O O . ASN A 1 229 ? -17.637 35.523 -24.217 1.00 13.86 229 ASN A O 1
ATOM 1840 N N . ILE A 1 230 ? -18.277 33.649 -25.263 1.00 12.83 230 ILE A N 1
ATOM 1841 C CA . ILE A 1 230 ? -16.956 33.452 -25.922 1.00 13.05 230 ILE A CA 1
ATOM 1842 C C . ILE A 1 230 ? -16.537 34.650 -26.785 1.00 13.04 230 ILE A C 1
ATOM 1843 O O . ILE A 1 230 ? -15.357 34.993 -26.848 1.00 12.59 230 ILE A O 1
ATOM 1848 N N . ASP A 1 231 ? -17.500 35.260 -27.486 1.00 12.67 231 ASP A N 1
ATOM 1849 C CA . ASP A 1 231 ? -17.147 36.405 -28.316 1.00 13.05 231 ASP A CA 1
ATOM 1850 C C . ASP A 1 231 ? -16.540 37.545 -27.476 1.00 12.05 231 ASP A C 1
ATOM 1851 O O . ASP A 1 231 ? -15.613 38.207 -27.885 1.00 12.24 231 ASP A O 1
ATOM 1856 N N . ASN A 1 232 ? -17.124 37.724 -26.287 1.00 12.98 232 ASN A N 1
ATOM 1857 C CA . ASN A 1 232 ? -16.599 38.773 -25.416 1.00 13.40 232 ASN A CA 1
ATOM 1858 C C . ASN A 1 232 ? -15.194 38.451 -24.859 1.00 10.89 232 ASN A C 1
ATOM 1859 O O . ASN A 1 232 ?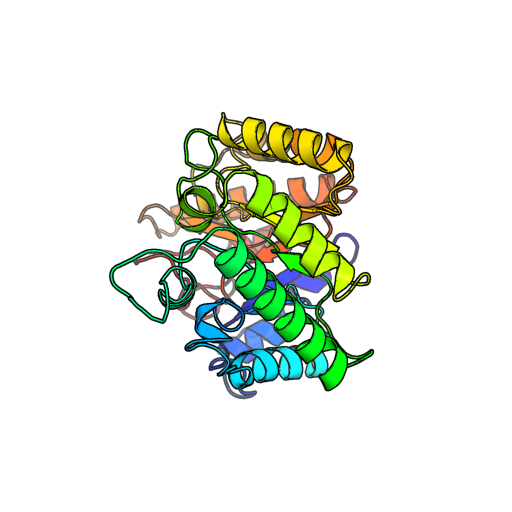 -14.360 39.336 -24.776 1.00 10.77 232 ASN A O 1
ATOM 1864 N N . ILE A 1 233 ? -14.967 37.184 -24.548 1.00 10.31 233 ILE A N 1
ATOM 1865 C CA . ILE A 1 233 ? -13.645 36.748 -24.075 1.00 10.27 233 ILE A CA 1
ATOM 1866 C C . ILE A 1 233 ? -12.634 36.954 -25.225 1.00 11.31 233 ILE A C 1
ATOM 1867 O O . ILE A 1 233 ? -11.531 37.474 -24.995 1.00 11.08 233 ILE A O 1
ATOM 1872 N N . LYS A 1 234 ? -13.013 36.548 -26.475 1.00 11.56 234 LYS A N 1
ATOM 1873 C CA . LYS A 1 234 ? -12.064 36.761 -27.562 1.00 11.20 234 LYS A CA 1
ATOM 1874 C C . LYS A 1 234 ? -11.748 38.267 -27.788 1.00 9.99 234 LYS A C 1
ATOM 1875 O O . LYS A 1 234 ? -10.602 38.666 -27.935 1.00 10.41 234 LYS A O 1
ATOM 1881 N N . ALA A 1 235 ? -12.786 39.124 -27.775 1.00 10.59 235 ALA A N 1
ATOM 1882 C CA . ALA A 1 235 ? -12.544 40.565 -27.975 1.00 11.81 235 ALA A CA 1
ATOM 1883 C C . ALA A 1 235 ? -11.664 41.150 -26.835 1.00 10.89 235 ALA A C 1
ATOM 1884 O O . ALA A 1 235 ? -10.832 42.035 -27.064 1.00 10.88 235 ALA A O 1
ATOM 1886 N N . SER A 1 236 ? -11.848 40.621 -25.610 1.00 10.70 236 SER A N 1
ATOM 1887 C CA . SER A 1 236 ? -11.020 41.107 -24.449 1.00 9.63 236 SER A CA 1
ATOM 1888 C C . SER A 1 236 ? -9.572 40.680 -24.599 1.00 8.36 236 SER A C 1
ATOM 1889 O O . SER A 1 236 ? -8.679 41.467 -24.353 1.00 9.15 236 SER A O 1
ATOM 1892 N N . ILE A 1 237 ? -9.350 39.417 -24.967 1.00 9.64 237 ILE A N 1
ATOM 1893 C CA . ILE A 1 237 ? -7.984 39.005 -25.196 1.00 10.08 237 ILE A CA 1
ATOM 1894 C C . ILE A 1 237 ? -7.322 39.857 -26.313 1.00 10.35 237 ILE A C 1
ATOM 1895 O O . ILE A 1 237 ? -6.189 40.280 -26.141 1.00 11.38 237 ILE A O 1
ATOM 1900 N N . GLU A 1 238 ? -8.028 40.049 -27.413 1.00 11.77 238 GLU A N 1
ATOM 1901 C CA . GLU A 1 238 ? -7.439 40.845 -28.485 1.00 11.79 238 GLU A CA 1
ATOM 1902 C C . GLU A 1 238 ? -7.131 42.249 -28.021 1.00 11.51 238 GLU A C 1
ATOM 1903 O O . GLU A 1 238 ? -6.063 42.783 -28.325 1.00 11.33 238 GLU A O 1
ATOM 1909 N N . LYS A 1 239 ? -8.034 42.870 -27.265 1.00 10.62 239 LYS A N 1
ATOM 1910 C CA . LYS A 1 239 ? -7.793 44.251 -26.841 1.00 10.80 239 LYS A CA 1
ATOM 1911 C C . LYS A 1 239 ? -6.605 44.381 -25.900 1.00 9.25 239 LYS A C 1
ATOM 1912 O O . LYS A 1 239 ? -5.726 45.169 -26.063 1.00 9.91 239 LYS A O 1
ATOM 1918 N N . LEU A 1 240 ? -6.558 43.472 -24.913 1.00 9.25 240 LEU A N 1
ATOM 1919 C CA . LEU A 1 240 ? -5.467 43.517 -23.946 1.00 9.64 240 LEU A CA 1
ATOM 1920 C C . LEU A 1 240 ? -4.119 43.155 -24.590 1.00 10.45 240 LEU A C 1
ATOM 1921 O O . LEU A 1 240 ? -3.104 43.773 -24.293 1.00 11.26 240 LEU A O 1
ATOM 1926 N N . ALA A 1 241 ? -4.193 42.212 -25.509 1.00 10.44 241 ALA A N 1
ATOM 1927 C CA . ALA A 1 241 ? -2.972 41.787 -26.223 1.00 12.09 241 ALA A CA 1
ATOM 1928 C C . ALA A 1 241 ? -2.381 42.887 -27.111 1.00 10.86 241 ALA A C 1
ATOM 1929 O O . ALA A 1 241 ? -1.181 42.842 -27.361 1.00 12.59 241 ALA A O 1
ATOM 1931 N N . SER A 1 242 ? -3.205 43.837 -27.524 1.00 10.38 242 SER A N 1
ATOM 1932 C CA . SER A 1 242 ? -2.675 44.914 -28.354 1.00 9.46 242 SER A CA 1
ATOM 1933 C C . SER A 1 242 ? -1.693 45.800 -27.653 1.00 11.54 242 SER A C 1
ATOM 1934 O O . SER A 1 242 ? -0.973 46.569 -28.287 1.00 11.43 242 SER A O 1
ATOM 1937 N N . LEU A 1 243 ? -1.564 45.676 -26.315 1.00 9.97 243 LEU A N 1
ATOM 1938 C CA . LEU A 1 243 ? -0.592 46.438 -25.557 1.00 10.29 243 LEU A CA 1
ATOM 1939 C C . LEU A 1 243 ? 0.817 45.859 -25.626 1.00 11.48 243 LEU A C 1
ATOM 1940 O O . LEU A 1 243 ? 1.762 46.463 -25.076 1.00 12.62 243 LEU A O 1
ATOM 1945 N N . GLY A 1 244 ? 0.991 44.706 -26.265 1.00 11.56 244 GLY A N 1
ATOM 1946 C CA . GLY A 1 244 ? 2.343 44.175 -26.309 1.00 13.78 244 GLY A CA 1
ATOM 1947 C C . GLY A 1 244 ? 2.801 43.535 -25.028 1.00 15.75 244 GLY A C 1
ATOM 1948 O O . GLY A 1 244 ? 3.938 43.672 -24.579 1.00 19.49 244 GLY A O 1
ATOM 1949 N N . VAL A 1 245 ? 1.850 42.962 -24.302 1.00 11.86 245 VAL A N 1
ATOM 1950 C CA . VAL A 1 245 ? 2.140 42.214 -23.064 1.00 11.98 245 VAL A CA 1
ATOM 1951 C C . VAL A 1 245 ? 1.735 40.774 -23.246 1.00 10.88 245 VAL A C 1
ATOM 1952 O O . VAL A 1 245 ? 0.904 40.485 -24.091 1.00 11.62 245 VAL A O 1
ATOM 1956 N N . GLU A 1 246 ? 2.303 39.886 -22.451 1.00 9.66 246 GLU A N 1
ATOM 1957 C CA . GLU A 1 246 ? 1.879 38.493 -22.405 1.00 9.28 246 GLU A CA 1
ATOM 1958 C C . GLU A 1 246 ? 0.505 38.425 -21.766 1.00 9.05 246 GLU A C 1
ATOM 1959 O O . GLU A 1 246 ? 0.155 39.286 -20.917 1.00 9.64 246 GLU A O 1
ATOM 1965 N N . ILE A 1 247 ? -0.300 37.473 -22.163 1.00 8.08 247 ILE A N 1
ATOM 1966 C CA . ILE A 1 247 ? -1.569 37.211 -21.496 1.00 7.95 247 ILE A CA 1
ATOM 1967 C C . ILE A 1 247 ? -1.437 35.848 -20.845 1.00 9.10 247 ILE A C 1
ATOM 1968 O O . ILE A 1 247 ? -0.956 34.873 -21.471 1.00 9.16 247 ILE A O 1
ATOM 1973 N N . GLN A 1 248 ? -1.808 35.705 -19.559 1.00 8.08 248 GLN A N 1
ATOM 1974 C CA . GLN A 1 248 ? -1.925 34.361 -18.947 1.00 7.74 248 GLN A CA 1
ATOM 1975 C C . GLN A 1 248 ? -3.331 34.232 -18.432 1.00 7.37 248 GLN A C 1
ATOM 1976 O O . GLN A 1 248 ? -3.911 35.217 -17.925 1.00 9.09 248 GLN A O 1
ATOM 1982 N N . VAL A 1 249 ? -3.910 33.068 -18.609 1.00 7.47 249 VAL A N 1
ATOM 1983 C CA . VAL A 1 249 ? -5.249 32.735 -18.029 1.00 7.20 249 VAL A CA 1
ATOM 1984 C C . VAL A 1 249 ? -4.863 32.097 -16.727 1.00 7.82 249 VAL A C 1
ATOM 1985 O O . VAL A 1 249 ? -4.244 31.030 -16.655 1.00 7.61 249 VAL A O 1
ATOM 1989 N N . THR A 1 250 ? -5.177 32.793 -15.621 1.00 6.44 250 THR A N 1
ATOM 1990 C CA . THR A 1 250 ? -4.558 32.466 -14.340 1.00 6.74 250 THR A CA 1
ATOM 1991 C C . THR A 1 250 ? -5.339 31.675 -13.317 1.00 6.33 250 THR A C 1
ATOM 1992 O O . THR A 1 250 ? -4.744 31.018 -12.490 1.00 7.38 250 THR A O 1
ATOM 1996 N N . GLU A 1 251 ? -6.677 31.720 -13.386 1.00 6.24 251 GLU A N 1
ATOM 1997 C CA . GLU A 1 251 ? -7.492 31.129 -12.313 1.00 6.11 251 GLU A CA 1
ATOM 1998 C C . GLU A 1 251 ? -8.796 30.560 -12.881 1.00 7.10 251 GLU A C 1
ATOM 1999 O O . GLU A 1 251 ? -9.895 30.755 -12.352 1.00 7.22 251 GLU A O 1
ATOM 2005 N N . LEU A 1 252 ? -8.651 29.825 -13.994 1.00 6.73 252 LEU A N 1
ATOM 2006 C CA . LEU A 1 252 ? -9.800 29.353 -14.710 1.00 7.02 252 LEU A CA 1
ATOM 2007 C C . LEU A 1 252 ? -10.624 28.365 -13.902 1.00 6.1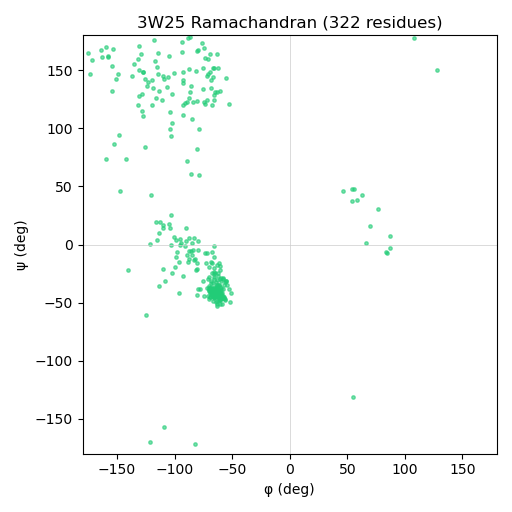6 252 LEU A C 1
ATOM 2008 O O . LEU A 1 252 ? -10.167 27.378 -13.371 1.00 7.31 252 LEU A O 1
ATOM 2013 N N . ASP A 1 253 ? -11.941 28.692 -13.914 1.00 7.21 253 ASP A N 1
ATOM 2014 C CA . ASP A 1 253 ? -12.975 27.760 -13.409 1.00 7.45 253 ASP A CA 1
ATOM 2015 C C . ASP A 1 253 ? -14.284 28.311 -13.955 1.00 6.60 253 ASP A C 1
ATOM 2016 O O . ASP A 1 253 ? -14.409 29.375 -14.488 1.00 7.63 253 ASP A O 1
ATOM 2021 N N . MET A 1 254 ? -15.309 27.423 -13.820 1.00 8.80 254 MET A N 1
ATOM 2022 C CA . MET A 1 254 ? -16.617 27.749 -14.402 1.00 8.11 254 MET A CA 1
ATOM 2023 C C . MET A 1 254 ? -17.727 27.622 -13.401 1.00 9.00 254 MET A C 1
ATOM 2024 O O . MET A 1 254 ? -18.124 26.526 -12.978 1.00 11.22 254 MET A O 1
ATOM 2029 N N . ASN A 1 255 ? -18.261 28.747 -13.041 1.00 8.39 255 ASN A N 1
ATOM 2030 C CA . ASN A 1 255 ? -19.400 28.778 -12.073 1.00 8.06 255 ASN A CA 1
ATOM 2031 C C . ASN A 1 255 ? -20.676 28.303 -12.804 1.00 7.94 255 ASN A C 1
ATOM 2032 O O . ASN A 1 255 ? -21.120 28.894 -13.771 1.00 9.30 255 ASN A O 1
ATOM 2037 N N . MET A 1 256 ? -21.225 27.247 -12.198 1.00 8.99 256 MET A N 1
ATOM 2038 C CA . MET A 1 256 ? -22.418 26.603 -12.780 1.00 9.38 256 MET A CA 1
ATOM 2039 C C . MET A 1 256 ? -23.705 27.205 -12.273 1.00 9.68 256 MET A C 1
ATOM 2040 O O . MET A 1 256 ? -24.804 26.731 -12.665 1.00 10.66 256 MET A O 1
ATOM 2045 N N . ASN A 1 257 ? -23.655 28.241 -11.453 1.00 10.80 257 ASN A N 1
ATOM 2046 C CA . ASN A 1 257 ? -24.884 28.887 -10.981 1.00 12.64 257 ASN A CA 1
ATOM 2047 C C . ASN A 1 257 ? -25.867 27.873 -10.325 1.00 11.62 257 ASN A C 1
ATOM 2048 O O . ASN A 1 257 ? -27.079 28.032 -10.506 1.00 13.60 257 ASN A O 1
ATOM 2053 N N . GLY A 1 258 ? -25.344 26.920 -9.612 1.00 11.49 258 GLY A N 1
ATOM 2054 C CA . GLY A 1 258 ? -26.210 25.948 -8.864 1.00 12.75 258 GLY A CA 1
ATOM 2055 C C . GLY A 1 258 ? -26.701 24.787 -9.701 1.00 11.89 258 GLY A C 1
ATOM 2056 O O . GLY A 1 258 ? -27.243 23.838 -9.130 1.00 11.45 258 GLY A O 1
ATOM 2057 N N . ASP A 1 259 ? -26.453 24.783 -11.024 1.00 11.39 259 ASP A N 1
ATOM 2058 C CA . ASP A 1 259 ? -26.947 23.709 -11.859 1.00 11.46 259 ASP A CA 1
ATOM 2059 C C . ASP A 1 259 ? -25.845 22.758 -12.228 1.00 11.22 259 ASP A C 1
ATOM 2060 O O . ASP A 1 259 ? -24.997 23.057 -13.152 1.00 11.66 259 ASP A O 1
ATOM 2065 N N . VAL A 1 260 ? -25.771 21.668 -11.529 1.00 11.14 260 VAL A N 1
ATOM 2066 C CA . VAL A 1 260 ? -24.823 20.616 -11.705 1.00 10.72 260 VAL A CA 1
ATOM 2067 C C . VAL A 1 260 ? -25.357 19.344 -12.361 1.00 10.03 260 VAL A C 1
ATOM 2068 O O . VAL A 1 260 ? -24.802 18.236 -12.249 1.00 11.85 260 VAL A O 1
ATOM 2072 N N . SER A 1 261 ? -26.517 19.561 -12.996 1.00 10.80 261 SER A N 1
ATOM 2073 C CA . SER A 1 261 ? -27.204 18.410 -13.705 1.00 10.48 261 SER A CA 1
ATOM 2074 C C . SER A 1 261 ? -26.368 17.869 -14.846 1.00 12.13 261 SER A C 1
ATOM 2075 O O . SER A 1 261 ? -25.449 18.516 -15.372 1.00 10.86 261 SER A O 1
ATOM 2078 N N . ASN A 1 262 ? -26.723 16.662 -15.306 1.00 12.55 262 ASN A N 1
ATOM 2079 C CA . ASN A 1 262 ? -25.988 16.090 -16.412 1.00 13.59 262 ASN A CA 1
ATOM 2080 C C . ASN A 1 262 ? -26.087 17.004 -17.612 1.00 11.86 262 ASN A C 1
ATOM 2081 O O . ASN A 1 262 ? -25.090 17.173 -18.323 1.00 11.99 262 ASN A O 1
ATOM 2086 N N . ASP A 1 263 ? -27.246 17.574 -17.892 1.00 11.61 263 ASP A N 1
ATOM 2087 C CA . ASP A 1 263 ? -27.371 18.468 -19.033 1.00 12.65 263 ASP A CA 1
ATOM 2088 C C . ASP A 1 263 ? -26.396 19.663 -18.892 1.00 12.77 263 ASP A C 1
ATOM 2089 O O . ASP A 1 263 ? -25.785 20.093 -19.908 1.00 12.63 263 ASP A O 1
ATOM 2094 N N . ALA A 1 264 ? -26.276 20.209 -17.689 1.00 10.99 264 ALA A N 1
ATOM 2095 C CA . ALA A 1 264 ? -25.358 21.311 -17.505 1.00 10.68 264 ALA A CA 1
ATOM 2096 C C . ALA A 1 264 ? -23.923 20.831 -17.708 1.00 9.34 264 ALA A C 1
ATOM 2097 O O . ALA A 1 264 ? -23.141 21.662 -18.233 1.00 10.50 264 ALA A O 1
ATOM 2099 N N . LEU A 1 265 ? -23.540 19.638 -17.296 1.00 10.13 265 LEU A N 1
ATOM 2100 C CA . LEU A 1 265 ? -22.193 19.175 -17.542 1.00 9.67 265 LEU A CA 1
ATOM 2101 C C . LEU A 1 265 ? -21.924 19.104 -19.054 1.00 11.18 265 LEU A C 1
ATOM 2102 O O . LEU A 1 265 ? -20.777 19.321 -19.481 1.00 10.68 265 LEU A O 1
ATOM 2107 N N . LEU A 1 266 ? -22.927 18.760 -19.880 1.00 10.81 266 LEU A N 1
ATOM 2108 C CA . LEU A 1 266 ? -22.721 18.694 -21.347 1.00 10.76 266 LEU A CA 1
ATOM 2109 C C . LEU A 1 266 ? -22.592 20.098 -21.892 1.00 10.49 266 LEU A C 1
ATOM 2110 O O . LEU A 1 266 ? -21.757 20.332 -22.766 1.00 12.13 266 LEU A O 1
ATOM 2115 N N . LYS A 1 267 ? -23.333 21.077 -21.399 1.00 10.46 267 LYS A N 1
ATOM 2116 C CA . LYS A 1 267 ? -23.218 22.464 -21.790 1.00 10.74 267 LYS A CA 1
ATOM 2117 C C . LYS A 1 267 ? -21.815 22.993 -21.374 1.00 10.58 267 LYS A C 1
ATOM 2118 O O . LYS A 1 267 ? -21.150 23.677 -22.159 1.00 11.33 267 LYS A O 1
ATOM 2124 N N . GLN A 1 268 ? -21.387 22.609 -20.171 1.00 10.11 268 GLN A N 1
ATOM 2125 C CA . GLN A 1 268 ? -20.037 22.983 -19.712 1.00 9.87 268 GLN A CA 1
ATOM 2126 C C . GLN A 1 268 ? -18.970 22.435 -20.671 1.00 9.98 268 GLN A C 1
ATOM 2127 O O . GLN A 1 268 ? -17.979 23.139 -20.964 1.00 10.14 268 GLN A O 1
ATOM 2133 N N . ALA A 1 269 ? -19.094 21.206 -21.093 1.00 10.41 269 ALA A N 1
ATOM 2134 C CA . ALA A 1 269 ? -18.133 20.609 -22.023 1.00 9.88 269 ALA A CA 1
ATOM 2135 C C . ALA A 1 269 ? -18.093 21.393 -23.352 1.00 10.67 269 ALA A C 1
ATOM 2136 O O . ALA A 1 269 ? -16.996 21.714 -23.854 1.00 10.64 269 ALA A O 1
ATOM 2138 N N . ARG A 1 270 ? -19.211 21.765 -23.902 1.00 10.38 270 ARG A N 1
ATOM 2139 C CA . ARG A 1 270 ? -19.218 22.503 -25.152 1.00 10.59 270 ARG A CA 1
ATOM 2140 C C . ARG A 1 270 ? -18.561 23.848 -24.926 1.00 10.88 270 ARG A C 1
ATOM 2141 O O . ARG A 1 270 ? -17.797 24.335 -25.793 1.00 11.09 270 ARG A O 1
ATOM 2149 N N . LEU A 1 271 ? -18.815 24.508 -23.796 1.00 10.04 271 LEU A N 1
ATOM 2150 C CA . LEU A 1 271 ? -18.262 25.851 -23.553 1.00 9.49 271 LEU A CA 1
ATOM 2151 C C . LEU A 1 271 ? -16.730 25.737 -23.307 1.00 8.68 271 LEU A C 1
ATOM 2152 O O . LEU A 1 271 ? -15.970 26.563 -23.854 1.00 10.32 271 LEU A O 1
ATOM 2157 N N . TYR A 1 272 ? -16.294 24.790 -22.523 1.00 9.61 272 TYR A N 1
ATOM 2158 C CA . TYR A 1 272 ? -14.856 24.596 -22.333 1.00 9.25 272 TYR A CA 1
ATOM 2159 C C . TYR A 1 272 ? -14.178 24.283 -23.665 1.00 10.83 272 TYR A C 1
ATOM 2160 O O . TYR A 1 272 ? -13.043 24.736 -23.866 1.00 11.26 272 TYR A O 1
ATOM 2169 N N . LYS A 1 273 ? -14.827 23.511 -24.539 1.00 10.68 273 LYS A N 1
ATOM 2170 C CA . LYS A 1 273 ? -14.188 23.223 -25.830 1.00 11.85 273 LYS A CA 1
ATOM 2171 C C . LYS A 1 273 ? -14.078 24.511 -26.618 1.00 11.19 273 LYS A C 1
ATOM 2172 O O . LYS A 1 273 ? -12.985 24.789 -27.203 1.00 11.45 273 LYS A O 1
ATOM 2178 N N . GLN A 1 274 ? -15.090 25.346 -26.687 1.00 11.19 274 GLN A N 1
ATOM 2179 C CA . GLN A 1 274 ? -14.958 26.616 -27.372 1.00 11.42 274 GLN A CA 1
ATOM 2180 C C . GLN A 1 274 ? -13.883 27.507 -26.758 1.00 11.55 274 GLN A C 1
ATOM 2181 O O . GLN A 1 274 ? -13.142 28.189 -27.480 1.00 11.87 274 GLN A O 1
ATOM 2187 N N . LEU A 1 275 ? -13.761 27.460 -25.450 1.00 10.21 275 LEU A N 1
ATOM 2188 C CA . LEU A 1 275 ? -12.797 28.321 -24.772 1.00 9.64 275 LEU A CA 1
ATOM 2189 C C . LEU A 1 275 ? -11.400 27.871 -25.104 1.00 10.25 275 LEU A C 1
ATOM 2190 O O . LEU A 1 275 ? -10.553 28.742 -25.392 1.00 10.93 275 LEU A O 1
ATOM 2195 N N . PHE A 1 276 ? -11.141 26.601 -25.054 1.00 10.58 276 PHE A N 1
ATOM 2196 C CA . PHE A 1 276 ? -9.805 26.137 -25.394 1.00 11.32 276 PHE A CA 1
ATOM 2197 C C . PHE A 1 276 ? -9.506 26.258 -26.879 1.00 11.05 276 PHE A C 1
ATOM 2198 O O . PHE A 1 276 ? -8.317 26.509 -27.209 1.00 11.65 276 PHE A O 1
ATOM 2206 N N . ASP A 1 277 ? -10.471 26.162 -27.744 1.00 11.31 277 ASP A N 1
ATOM 2207 C CA . ASP A 1 277 ? -10.151 26.441 -29.167 1.00 11.88 277 ASP A CA 1
ATOM 2208 C C . ASP A 1 277 ? -9.728 27.887 -29.302 1.00 12.03 277 ASP A C 1
ATOM 2209 O O . ASP A 1 277 ? -8.819 28.179 -30.079 1.00 12.59 277 ASP A O 1
ATOM 2214 N N . LEU A 1 278 ? -10.386 28.802 -28.573 1.00 10.37 278 LEU A N 1
ATOM 2215 C CA . LEU A 1 278 ? -10.027 30.227 -28.601 1.00 11.30 278 LEU A CA 1
ATOM 2216 C C . LEU A 1 278 ? -8.642 30.411 -28.033 1.00 10.12 278 LEU A C 1
ATOM 2217 O O . LEU A 1 278 ? -7.811 31.11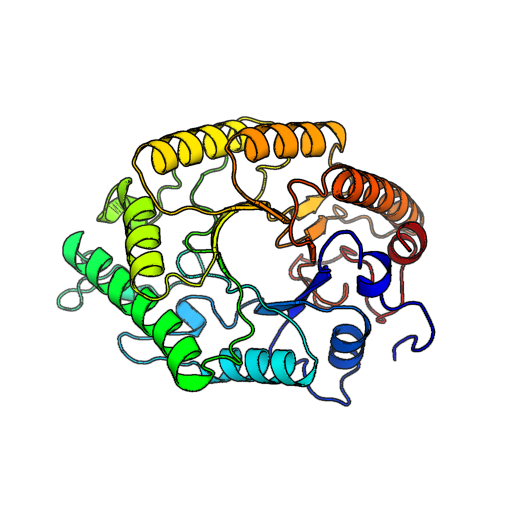2 -28.673 1.00 11.25 278 LEU A O 1
ATOM 2222 N N . PHE A 1 279 ? -8.280 29.784 -26.932 1.00 9.71 279 PHE A N 1
ATOM 2223 C CA . PHE A 1 279 ? -6.975 29.968 -26.342 1.00 10.43 279 PHE A CA 1
ATOM 2224 C C . PHE A 1 279 ? -5.920 29.464 -27.349 1.00 11.91 279 PHE A C 1
ATOM 2225 O O . PHE A 1 279 ? -4.884 30.117 -27.561 1.00 11.03 279 PHE A O 1
ATOM 2233 N N . LYS A 1 280 ? -6.166 28.298 -27.975 1.00 11.67 280 LYS A N 1
ATOM 2234 C CA . LYS A 1 280 ? -5.190 27.783 -28.974 1.00 12.75 280 LYS A CA 1
ATOM 2235 C C . LYS A 1 280 ? -5.111 28.754 -30.134 1.00 12.93 280 LYS A C 1
ATOM 2236 O O . LYS A 1 280 ? -3.954 28.968 -30.611 1.00 14.14 280 LYS A O 1
ATOM 2242 N N . ALA A 1 281 ? -6.185 29.350 -30.579 1.00 12.94 281 ALA A N 1
ATOM 2243 C CA . ALA A 1 281 ? -6.107 30.290 -31.694 1.00 14.98 281 ALA A CA 1
ATOM 2244 C C . ALA A 1 281 ? -5.306 31.535 -31.304 1.00 15.11 281 ALA A C 1
ATOM 2245 O O . ALA A 1 281 ? -4.789 32.200 -32.236 1.00 18.12 281 ALA A O 1
ATOM 2247 N N . GLU A 1 282 ? -5.243 31.875 -30.009 1.00 13.87 282 GLU A N 1
ATOM 2248 C CA . GLU A 1 282 ? -4.533 33.056 -29.509 1.00 13.62 282 GLU A CA 1
ATOM 2249 C C . GLU A 1 282 ? -3.240 32.726 -28.882 1.00 12.93 282 GLU A C 1
ATOM 2250 O O . GLU A 1 282 ? -2.712 33.456 -28.044 1.00 13.86 282 GLU A O 1
ATOM 2256 N N . LYS A 1 283 ? -2.626 31.612 -29.267 1.00 12.82 283 LYS A N 1
ATOM 2257 C CA . LYS A 1 283 ? -1.428 31.146 -28.715 1.00 13.98 283 LYS A CA 1
ATOM 2258 C C . LYS A 1 283 ? -0.215 32.142 -28.880 1.00 12.60 283 LYS A C 1
ATOM 2259 O O . LYS A 1 283 ? 0.742 32.010 -28.127 1.00 15.30 283 LYS A O 1
ATOM 2265 N N . GLN A 1 284 ? -0.320 33.032 -29.857 1.00 12.81 284 GLN A N 1
ATOM 2266 C CA . GLN A 1 284 ? 0.737 34.036 -30.029 1.00 13.54 284 GLN A CA 1
ATOM 2267 C C . GLN A 1 284 ? 0.758 35.034 -28.855 1.00 14.34 284 GLN A C 1
ATOM 2268 O O . GLN A 1 284 ? 1.724 35.743 -28.679 1.00 15.41 284 GLN A O 1
ATOM 2274 N N . TYR A 1 285 ? -0.316 35.085 -28.046 1.00 12.85 285 TYR A N 1
ATOM 2275 C CA . TYR A 1 285 ? -0.414 36.009 -26.893 1.00 13.27 285 TYR A CA 1
ATOM 2276 C C . TYR A 1 285 ? -0.424 35.265 -25.591 1.00 13.46 285 TYR A C 1
ATOM 2277 O O . TYR A 1 285 ? 0.185 35.701 -24.573 1.00 13.82 285 TYR A O 1
ATOM 2286 N N . ILE A 1 286 ? -1.042 34.095 -25.534 1.00 11.83 286 ILE A N 1
ATOM 2287 C CA . ILE A 1 286 ? -1.251 33.410 -24.278 1.00 10.59 286 ILE A CA 1
ATOM 2288 C C . ILE A 1 286 ? -0.064 32.545 -23.932 1.00 11.28 286 ILE A C 1
ATOM 2289 O O . ILE A 1 286 ? 0.338 31.705 -24.776 1.00 13.19 286 ILE A O 1
ATOM 2294 N N . THR A 1 287 ? 0.533 32.684 -22.743 1.00 9.68 287 THR A N 1
ATOM 2295 C CA . THR A 1 287 ? 1.731 31.924 -22.393 1.00 10.59 287 THR A CA 1
ATOM 2296 C C . THR A 1 287 ? 1.540 30.959 -21.257 1.00 10.13 287 THR A C 1
ATOM 2297 O O . THR A 1 287 ? 2.447 30.255 -20.862 1.00 12.58 287 THR A O 1
ATOM 2301 N N . ALA A 1 288 ? 0.268 30.830 -20.731 1.00 10.15 288 ALA A N 1
ATOM 2302 C CA . ALA A 1 288 ? -0.035 29.847 -19.683 1.00 9.30 288 ALA A CA 1
ATOM 2303 C C . ALA A 1 288 ? -1.543 29.877 -19.472 1.00 8.67 288 ALA A C 1
ATOM 2304 O O . ALA A 1 288 ? -2.184 30.901 -19.636 1.00 9.29 288 ALA A O 1
ATOM 2306 N N . VAL A 1 289 ? -2.056 28.691 -19.142 1.00 8.08 289 VAL A N 1
ATOM 2307 C CA . VAL A 1 289 ? -3.501 28.542 -18.753 1.00 8.43 289 VAL A CA 1
ATOM 2308 C C . VAL A 1 289 ? -3.469 27.722 -17.482 1.00 9.71 289 VAL A C 1
ATOM 2309 O O . VAL A 1 289 ? -2.955 26.589 -17.442 1.00 9.32 289 VAL A O 1
ATOM 2313 N N . VAL A 1 290 ? -4.002 28.302 -16.380 1.00 8.05 290 VAL A N 1
ATOM 2314 C CA . VAL A 1 290 ? -4.004 27.634 -15.099 1.00 7.63 290 VAL A CA 1
ATOM 2315 C C . VAL A 1 290 ? -5.436 27.534 -14.575 1.00 7.92 290 VAL A C 1
ATOM 2316 O O . VAL A 1 290 ? -6.201 28.482 -14.662 1.00 8.91 290 VAL A O 1
ATOM 2320 N N . PHE A 1 291 ? -5.790 26.355 -14.045 1.00 6.95 291 PHE A N 1
ATOM 2321 C CA . PHE A 1 291 ? -7.092 26.117 -13.430 1.00 7.08 291 PHE A CA 1
ATOM 2322 C C . PHE A 1 291 ? -7.003 26.388 -11.946 1.00 6.77 291 PHE A C 1
ATOM 2323 O O . PHE A 1 291 ? -6.032 25.990 -11.248 1.00 7.59 291 PHE A O 1
ATOM 2331 N N . TRP A 1 292 ? -8.069 26.984 -11.411 1.00 7.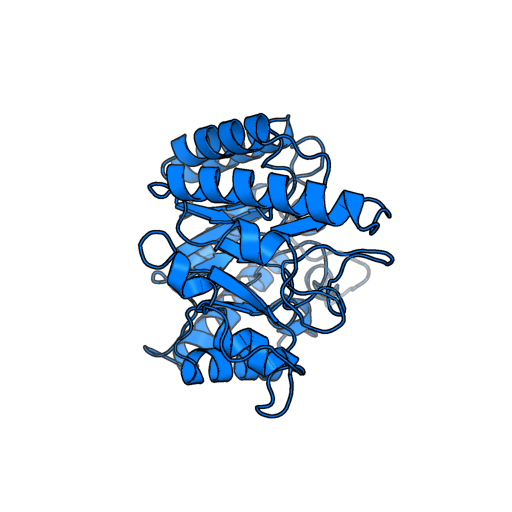00 292 TRP A N 1
ATOM 2332 C CA . TRP A 1 292 ? -8.088 27.343 -9.978 1.00 6.84 292 TRP A CA 1
ATOM 2333 C C . TRP A 1 292 ? -8.629 26.208 -9.136 1.00 6.97 292 TRP A C 1
ATOM 2334 O O . TRP A 1 292 ? -9.756 26.246 -8.593 1.00 7.89 292 TRP A O 1
ATOM 2345 N N . GLY A 1 293 ? -7.838 25.161 -9.000 1.00 8.03 293 GLY A N 1
ATOM 2346 C CA . GLY A 1 293 ? -8.196 23.987 -8.180 1.00 8.74 293 GLY A CA 1
ATOM 2347 C C . GLY A 1 293 ? -8.053 22.694 -8.979 1.00 8.08 293 GLY A C 1
ATOM 2348 O O . GLY A 1 293 ? -8.214 22.683 -10.175 1.00 8.11 293 GLY A O 1
ATOM 2349 N N . VAL A 1 294 ? -7.730 21.634 -8.232 1.00 9.30 294 VAL A N 1
ATOM 2350 C CA . VAL A 1 294 ? -7.434 20.312 -8.889 1.00 10.75 294 VAL A CA 1
ATOM 2351 C C . VAL A 1 294 ? -8.698 19.567 -9.320 1.00 9.12 294 VAL A C 1
ATOM 2352 O O . VAL A 1 294 ? -8.685 18.941 -10.373 1.00 10.29 294 VAL A O 1
ATOM 2356 N N . SER A 1 295 ? -9.733 19.625 -8.529 1.00 9.39 295 SER A N 1
ATOM 2357 C CA . SER A 1 295 ? -10.959 18.845 -8.798 1.00 9.52 295 SER A CA 1
ATOM 2358 C C . SER A 1 295 ? -12.113 19.519 -8.073 1.00 9.12 295 SER A C 1
ATOM 2359 O O . SER A 1 295 ? -11.919 20.364 -7.159 1.00 9.43 295 SER A O 1
ATOM 2362 N N . ASP A 1 296 ? -13.352 19.208 -8.490 1.00 9.63 296 ASP A N 1
ATOM 2363 C CA . ASP A 1 296 ? -14.509 19.974 -8.010 1.00 9.54 296 ASP A CA 1
ATOM 2364 C C . ASP A 1 296 ? -14.680 19.998 -6.520 1.00 9.71 296 ASP A C 1
ATOM 2365 O O . ASP A 1 296 ? -15.120 20.990 -5.974 1.00 10.05 296 ASP A O 1
ATOM 2370 N N . ASP A 1 297 ? -14.340 18.885 -5.863 1.00 10.29 297 ASP A N 1
ATOM 2371 C CA . ASP A 1 297 ? -14.504 18.807 -4.412 1.00 10.46 297 ASP A CA 1
ATOM 2372 C C . ASP A 1 297 ? -13.593 19.770 -3.640 1.00 11.34 297 ASP A C 1
ATOM 2373 O O . ASP A 1 297 ? -13.830 19.994 -2.445 1.00 13.51 297 ASP A O 1
ATOM 2378 N N . VAL A 1 298 ? -12.512 20.236 -4.264 1.00 9.64 298 VAL A N 1
ATOM 2379 C CA . VAL A 1 298 ? -11.632 21.239 -3.576 1.00 9.80 298 VAL A CA 1
ATOM 2380 C C . VAL A 1 298 ? -11.724 22.613 -4.197 1.00 9.26 298 VAL A C 1
ATOM 2381 O O . VAL A 1 298 ? -10.889 23.507 -3.908 1.00 10.02 298 VAL A O 1
ATOM 2385 N N . SER A 1 299 ? -12.740 22.895 -4.997 1.00 9.13 299 SER A N 1
ATOM 2386 C CA . SER A 1 299 ? -12.922 24.237 -5.532 1.00 8.92 299 SER A CA 1
ATOM 2387 C C . SER A 1 299 ? -13.350 25.192 -4.434 1.00 8.47 299 SER A C 1
ATOM 2388 O O . SER A 1 299 ? -14.105 24.848 -3.529 1.00 10.80 299 SER A O 1
ATOM 2391 N N . TRP A 1 300 ? -12.883 26.443 -4.581 1.00 8.23 300 TRP A N 1
ATOM 2392 C CA . TRP A 1 300 ? -13.240 27.497 -3.646 1.00 8.25 300 TRP A CA 1
ATOM 2393 C C . TRP A 1 300 ? -14.658 27.959 -3.807 1.00 9.52 300 TRP A C 1
ATOM 2394 O O . TRP A 1 300 ? -15.151 28.666 -2.913 1.00 10.52 300 TRP A O 1
ATOM 2405 N N . LEU A 1 301 ? -15.344 27.655 -4.904 1.00 9.44 301 LEU A N 1
ATOM 2406 C CA . LEU A 1 301 ? -16.716 28.152 -5.078 1.00 10.14 301 LEU A CA 1
ATOM 2407 C C . LEU A 1 301 ? -17.651 27.380 -4.093 1.00 9.89 301 LEU A C 1
ATOM 2408 O O . LEU A 1 301 ? -17.455 26.249 -3.710 1.00 12.54 301 LEU A O 1
ATOM 2413 N N . SER A 1 302 ? -18.642 28.068 -3.585 1.00 13.49 302 SER A N 1
ATOM 2414 C CA . SER A 1 302 ? -19.585 27.420 -2.641 1.00 12.98 302 SER A CA 1
ATOM 2415 C C . SER A 1 302 ? -20.467 26.407 -3.430 1.00 11.55 302 SER A C 1
ATOM 2416 O O . SER A 1 302 ? -20.548 26.419 -4.694 1.00 12.75 302 SER A O 1
ATOM 2419 N N . LYS A 1 303 ? -21.022 25.503 -2.649 1.00 13.09 303 LYS A N 1
ATOM 2420 C CA . LYS A 1 303 ? -21.780 24.364 -3.154 1.00 10.83 303 LYS A CA 1
ATOM 2421 C C . LYS A 1 303 ? -23.208 24.733 -3.341 1.00 10.27 303 LYS A C 1
ATOM 2422 O O . LYS A 1 303 ? -23.735 25.603 -2.657 1.00 10.48 303 LYS A O 1
ATOM 2428 N N . PRO A 1 304 ? -23.881 24.093 -4.273 1.00 9.98 304 PRO A N 1
ATOM 2429 C CA . PRO A 1 304 ? -23.345 23.038 -5.158 1.00 9.72 304 PRO A CA 1
ATOM 2430 C C . PRO A 1 304 ? -22.570 23.691 -6.346 1.00 8.61 304 PRO A C 1
ATOM 2431 O O . PRO A 1 304 ? -22.946 24.757 -6.834 1.00 9.77 304 PRO A O 1
ATOM 2435 N N . ASN A 1 305 ? -21.546 22.966 -6.821 1.00 9.56 305 ASN A N 1
ATOM 2436 C CA . ASN A 1 305 ? -20.789 23.453 -7.959 1.00 10.72 305 ASN A CA 1
ATOM 2437 C C . ASN A 1 305 ? -20.202 22.271 -8.651 1.00 9.69 305 ASN A C 1
ATOM 2438 O O . ASN A 1 305 ? -20.136 21.151 -8.152 1.00 11.05 305 ASN A O 1
ATOM 2443 N N . ALA A 1 306 ? -19.688 22.566 -9.849 1.00 9.56 306 ALA A N 1
ATOM 2444 C CA . ALA A 1 306 ? -18.882 21.565 -10.640 1.00 8.59 306 ALA A CA 1
ATOM 2445 C C . ALA A 1 306 ? -18.089 22.396 -11.618 1.00 8.55 306 ALA A C 1
ATOM 2446 O O . ALA A 1 306 ? -18.272 22.300 -12.827 1.00 8.94 306 ALA A O 1
ATOM 2448 N N . PRO A 1 307 ? -17.043 23.100 -11.129 1.00 8.61 307 PRO A N 1
ATOM 2449 C CA . PRO A 1 307 ? -16.346 24.046 -11.994 1.00 8.91 307 PRO A CA 1
ATOM 2450 C C . PRO A 1 307 ? -15.176 23.663 -12.865 1.00 7.27 307 PRO A C 1
ATOM 2451 O O . PRO A 1 307 ? -14.796 24.500 -13.713 1.00 8.10 307 PRO A O 1
ATOM 2455 N N . LEU A 1 308 ? -14.664 22.463 -12.706 1.00 7.82 308 LEU A N 1
ATOM 2456 C CA . LEU A 1 308 ? -13.349 22.100 -13.272 1.00 8.05 308 LEU A CA 1
ATOM 2457 C C . LEU A 1 308 ? -13.492 20.916 -14.233 1.00 10.16 308 LEU A C 1
ATOM 2458 O O . LEU A 1 308 ? -14.594 20.495 -14.557 1.00 10.10 308 LEU A O 1
ATOM 2463 N N . LEU A 1 309 ? -12.359 20.359 -14.652 1.00 9.11 309 LEU A N 1
ATOM 2464 C CA . LEU A 1 309 ? -12.375 19.206 -15.566 1.00 9.98 309 LEU A CA 1
ATOM 2465 C C . LEU A 1 309 ? -12.445 17.884 -14.879 1.00 10.10 309 LEU A C 1
ATOM 2466 O O . LEU A 1 309 ? -12.704 16.861 -15.590 1.00 11.62 309 LEU A O 1
ATOM 2471 N N . PHE A 1 310 ? -12.180 17.819 -13.586 1.00 10.07 310 PHE A N 1
ATOM 2472 C CA . PHE A 1 310 ? -12.226 16.588 -12.788 1.00 10.24 310 PHE A CA 1
ATOM 2473 C C . PHE A 1 310 ? -13.278 16.785 -11.712 1.00 10.89 310 PHE A C 1
ATOM 2474 O O . PHE A 1 310 ? -13.339 17.817 -11.024 1.00 11.44 310 PHE A O 1
ATOM 2482 N N . ASP A 1 311 ? -14.125 15.754 -11.533 1.00 10.96 311 ASP A N 1
ATOM 2483 C CA . ASP A 1 311 ? -15.266 15.878 -10.649 1.00 11.57 311 ASP A CA 1
ATOM 2484 C C . ASP A 1 311 ? -14.914 15.650 -9.171 1.00 12.02 311 ASP A C 1
ATOM 2485 O O . ASP A 1 311 ? -13.738 15.439 -8.826 1.00 12.62 311 ASP A O 1
ATOM 2490 N N . SER A 1 312 ? -15.954 15.586 -8.354 1.00 12.58 312 SER A N 1
ATOM 2491 C CA . SER A 1 312 ? -15.785 15.430 -6.920 1.00 14.44 312 SER A CA 1
ATOM 2492 C C . SER A 1 312 ? -15.310 14.049 -6.505 1.00 15.68 312 SER A C 1
ATOM 2493 O O . SER A 1 312 ? -14.993 13.837 -5.356 1.00 18.06 312 SER A O 1
ATOM 2496 N N . LYS A 1 313 ? -15.255 13.136 -7.464 1.00 16.81 313 LYS A N 1
ATOM 2497 C CA . LYS A 1 313 ? -14.654 11.788 -7.265 1.00 17.27 313 LYS A CA 1
ATOM 2498 C C . LYS A 1 313 ? -13.357 11.629 -8.036 1.00 17.40 313 LYS A C 1
ATOM 2499 O O . LYS A 1 313 ? -12.839 10.519 -8.210 1.00 17.83 313 LYS A O 1
ATOM 2505 N N . LEU A 1 314 ? -12.835 12.773 -8.497 1.00 15.57 314 LEU A N 1
ATOM 2506 C CA . LEU A 1 314 ? -11.560 12.879 -9.220 1.00 15.23 314 LEU A CA 1
ATOM 2507 C C . LEU A 1 314 ? -11.548 12.294 -10.594 1.00 14.02 314 LEU A C 1
ATOM 2508 O O . LEU A 1 314 ? -10.465 12.015 -11.124 1.00 15.84 314 LEU A O 1
ATOM 2513 N N . GLN A 1 315 ? -12.753 12.057 -11.117 1.00 13.94 315 GLN A N 1
ATOM 2514 C CA . GLN A 1 315 ? -12.851 11.459 -12.458 1.00 13.69 315 GLN A CA 1
ATOM 2515 C C . GLN A 1 315 ? -12.952 12.509 -13.548 1.00 13.08 315 GLN A C 1
ATOM 2516 O O . GLN A 1 315 ? -13.534 13.593 -13.346 1.00 13.44 315 GLN A O 1
ATOM 2522 N N . ALA A 1 316 ? -12.425 12.209 -14.717 1.00 13.32 316 ALA A N 1
ATOM 2523 C CA . ALA A 1 316 ? -12.519 13.140 -15.851 1.00 12.78 316 ALA A CA 1
ATOM 2524 C C . ALA A 1 316 ? -13.965 13.368 -16.269 1.00 14.76 316 ALA A C 1
ATOM 2525 O O . ALA A 1 316 ? -14.773 12.404 -16.418 1.00 15.41 316 ALA A O 1
ATOM 2527 N N . LYS A 1 317 ? -14.342 14.616 -16.434 1.00 12.60 317 LYS A N 1
ATOM 2528 C CA . LYS A 1 317 ? -15.695 14.983 -16.802 1.00 12.27 317 LYS A CA 1
ATOM 2529 C C . LYS A 1 317 ? -15.868 15.136 -18.301 1.00 11.48 317 LYS A C 1
ATOM 2530 O O . LYS A 1 317 ? -14.907 15.112 -19.047 1.00 12.31 317 LYS A O 1
ATOM 2536 N N . PRO A 1 318 ? -17.109 15.351 -18.767 1.00 11.67 318 PRO A N 1
ATOM 2537 C CA . PRO A 1 318 ? -17.295 15.523 -20.216 1.00 11.83 318 PRO A CA 1
ATOM 2538 C C . PRO A 1 318 ? -16.405 16.617 -20.750 1.00 12.06 318 PRO A C 1
ATOM 2539 O O . PRO A 1 318 ? -15.909 16.570 -21.887 1.00 12.33 318 PRO A O 1
ATOM 2543 N N . ALA A 1 319 ? -16.188 17.657 -19.936 1.00 12.16 319 ALA A N 1
ATOM 2544 C CA . ALA A 1 319 ? -15.326 18.752 -20.409 1.00 11.53 319 ALA A CA 1
ATOM 2545 C C . ALA A 1 319 ? -13.875 18.348 -20.680 1.00 10.61 319 ALA A C 1
ATOM 2546 O O . ALA A 1 319 ? -13.309 18.863 -21.638 1.00 12.49 319 ALA A O 1
ATOM 2548 N N . TYR A 1 320 ? -13.355 17.422 -19.876 1.00 10.93 320 TYR A N 1
ATOM 2549 C CA . TYR A 1 320 ? -12.016 16.931 -20.093 1.00 11.64 320 TYR A CA 1
ATOM 2550 C C . TYR A 1 320 ? -11.951 16.259 -21.482 1.00 12.43 320 TYR A C 1
ATOM 2551 O O . TYR A 1 320 ? -11.093 16.573 -22.313 1.00 12.85 320 TYR A O 1
ATOM 2560 N N . TRP A 1 321 ? -12.922 15.398 -21.762 1.00 12.62 321 TRP A N 1
ATOM 2561 C CA . TRP A 1 321 ? -12.892 14.658 -23.047 1.00 14.14 321 TRP A CA 1
ATOM 2562 C C . TRP A 1 321 ? -13.132 15.591 -24.182 1.00 14.35 321 TRP A C 1
ATOM 2563 O O . TRP A 1 321 ? -12.543 15.387 -25.253 1.00 17.56 321 TRP A O 1
ATOM 2574 N N . ALA A 1 322 ? -13.932 16.639 -24.044 1.00 14.07 322 ALA A N 1
ATOM 2575 C CA . ALA A 1 322 ? -14.167 17.552 -25.122 1.00 15.46 322 ALA A CA 1
ATOM 2576 C C . ALA A 1 322 ? -12.909 18.310 -25.491 1.00 16.72 322 ALA A C 1
ATOM 2577 O O . ALA A 1 322 ? -12.689 18.590 -26.668 1.00 17.78 322 ALA A O 1
ATOM 2579 N N . ILE A 1 323 ? -12.010 18.546 -24.548 1.00 17.26 323 ILE A N 1
ATOM 2580 C CA . ILE A 1 323 ? -10.827 19.357 -24.863 1.00 18.41 323 ILE A CA 1
ATOM 2581 C C . ILE A 1 323 ? -9.665 18.477 -25.299 1.00 19.22 323 ILE A C 1
ATOM 2582 O O . ILE A 1 323 ? -8.818 18.963 -26.025 1.00 20.73 323 ILE A O 1
ATOM 2587 N N . VAL A 1 324 ? -9.615 17.240 -24.846 1.00 18.70 324 VAL A N 1
ATOM 2588 C CA . VAL A 1 324 ? -8.493 16.374 -25.248 1.00 20.99 324 VAL A CA 1
ATOM 2589 C C . VAL A 1 324 ? -8.843 15.665 -26.556 1.00 23.16 324 VAL A C 1
ATOM 2590 O O . VAL A 1 324 ? -10.033 15.641 -26.933 1.00 26.14 324 VAL A O 1
#

CATH classification: 3.20.20.80